Protein AF-A0A9E5N9X9-F1 (afdb_monomer)

Radius of gyration: 20.12 Å; Cα contacts (8 Å, |Δi|>4): 314; chains: 1; bounding box: 48×44×63 Å

Foldseek 3Di:
DAEDLDPVVQVVVVVVCVVVVPDPDDYDNDDLLDDPAAFQQDLEAEAEACLVVHPCSLSSLLSRLRNHHAFGKYKYKHFAPPFVPVVVVCVLLCVLPDDDDPPPDPDDDPFNCRDQVSVQVSNVSSQFPDKDKDKDKDKDFDQELVSVVVCCCVDPSVVSLVVDDPVSNVVSSVVCNVVQVVQADPRHRIGMTMMMMMMTTNHRDPPPD

Sequence (209 aa):
VGVDIAADMVSRTSAEVKRTGLQNVEIFEMDAEELEFPDAAFDYVLSGFSIFFFPDLSRALGEFHRVLKAGGRVGVTTFSEDTEFLDWTGRIVKSYLPPPESQDQGEQEPPALDTPLGLKETLSKASFGTIVVTAEEADFVYANEDEWWSSLWSHGLRRALESMDPATRERLKADAFQEIQTFKGPDGIQARFGVLFAFGTKTRGKAAE

Secondary structure (DSSP, 8-state):
-EEES-HHHHHHHHHHHHHHT-SS--EEE--TTS--SPTT-EEEEEEES-GGG-TTHHHHHHHHHHHEEEEEEEEEEEE-S--HHHHHHHHHHHTTSPPPP-----PPPPP-TTSHHHHHHHHHHTTEEEEEEEEEEEEEEESSHHHHHHHGGGSTTHHHHHHS-HHHHHHHHHHHHHHGGGGEETTEEEEEEEEEEEEEEEPPPPP--

pLDDT: mean 92.24, std 12.11, range [34.28, 98.69]

Structure (mmCIF, N/CA/C/O backbone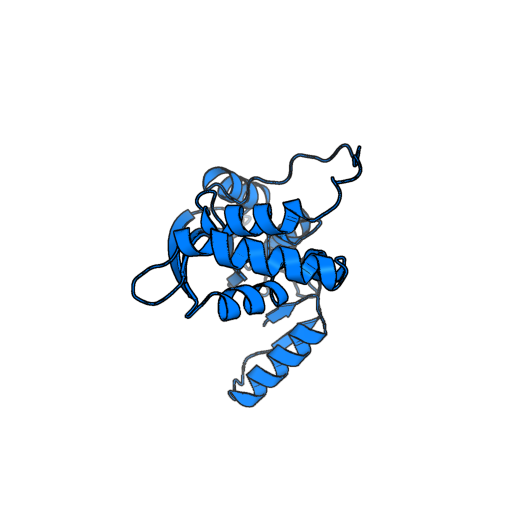):
data_AF-A0A9E5N9X9-F1
#
_entry.id   AF-A0A9E5N9X9-F1
#
loop_
_atom_site.group_PDB
_atom_site.id
_atom_site.type_symbol
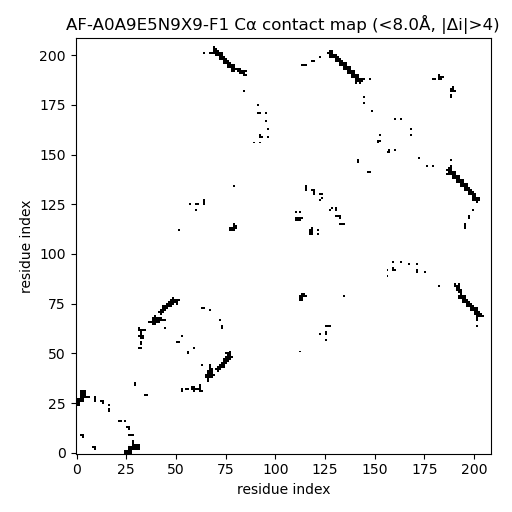_atom_site.label_atom_id
_atom_site.label_alt_id
_atom_site.label_comp_id
_atom_site.label_asym_id
_atom_site.label_entity_id
_atom_site.label_seq_id
_atom_site.pdbx_PDB_ins_code
_atom_site.Cartn_x
_atom_site.Cartn_y
_atom_site.Cartn_z
_atom_site.occupancy
_atom_site.B_iso_or_equiv
_atom_site.auth_seq_id
_atom_site.auth_comp_id
_atom_site.auth_asym_id
_atom_site.auth_atom_id
_atom_site.pdbx_PDB_model_num
ATOM 1 N N . VAL A 1 1 ? -10.168 -10.440 11.264 1.00 97.38 1 VAL A N 1
ATOM 2 C 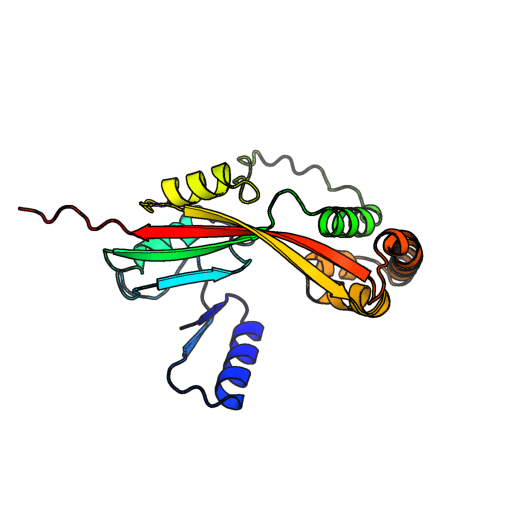CA . VAL A 1 1 ? -11.070 -10.061 10.160 1.00 97.38 1 VAL A CA 1
ATOM 3 C C . VAL A 1 1 ? -10.233 -9.420 9.071 1.00 97.38 1 VAL A C 1
ATOM 5 O O . VAL A 1 1 ? -9.404 -8.584 9.410 1.00 97.38 1 VAL A O 1
ATOM 8 N N . GLY A 1 2 ? -10.385 -9.855 7.825 1.00 97.81 2 GLY A N 1
ATOM 9 C CA . GLY A 1 2 ? -9.798 -9.226 6.641 1.00 97.81 2 GLY A CA 1
ATOM 10 C C . GLY A 1 2 ? -10.900 -8.799 5.677 1.00 97.81 2 GLY A C 1
ATOM 11 O O . GLY A 1 2 ? -11.933 -9.461 5.607 1.00 97.81 2 GLY A O 1
ATOM 12 N N . VAL A 1 3 ? -10.681 -7.698 4.969 1.00 98.25 3 VAL A N 1
ATOM 13 C CA . VAL A 1 3 ? -11.605 -7.145 3.975 1.00 98.25 3 VAL A CA 1
ATOM 14 C C . VAL A 1 3 ? -10.822 -6.854 2.706 1.00 98.25 3 VAL A C 1
ATOM 16 O O . VAL A 1 3 ? -9.728 -6.298 2.786 1.00 98.25 3 VAL A O 1
ATOM 19 N N . ASP A 1 4 ? -11.381 -7.228 1.563 1.00 98.12 4 ASP A N 1
ATOM 20 C CA . ASP A 1 4 ? -10.884 -6.839 0.246 1.00 98.12 4 ASP A CA 1
ATOM 21 C C . ASP A 1 4 ? -12.074 -6.686 -0.711 1.00 98.12 4 ASP A C 1
ATOM 23 O O . ASP A 1 4 ? -13.030 -7.456 -0.625 1.00 98.12 4 ASP A O 1
ATOM 27 N N . ILE A 1 5 ? -12.029 -5.713 -1.621 1.00 97.38 5 ILE A N 1
ATOM 28 C CA . ILE A 1 5 ? -13.083 -5.511 -2.627 1.00 97.38 5 ILE A CA 1
ATOM 29 C C . ILE A 1 5 ? -13.015 -6.570 -3.741 1.00 97.38 5 ILE A C 1
ATOM 31 O O . ILE A 1 5 ? -13.987 -6.806 -4.454 1.00 97.38 5 ILE A O 1
ATOM 35 N N . ALA A 1 6 ? -11.862 -7.222 -3.921 1.00 96.31 6 ALA A N 1
ATOM 36 C CA . ALA A 1 6 ? -11.663 -8.230 -4.949 1.00 96.31 6 ALA A CA 1
ATOM 37 C C . ALA A 1 6 ? -12.031 -9.633 -4.439 1.00 96.31 6 ALA A C 1
ATOM 39 O O . ALA A 1 6 ? -11.283 -10.256 -3.678 1.00 96.31 6 ALA A O 1
ATOM 40 N N . ALA A 1 7 ? -13.125 -10.190 -4.965 1.00 97.38 7 ALA A N 1
ATOM 41 C CA . ALA A 1 7 ? -13.585 -11.555 -4.681 1.00 97.38 7 ALA A CA 1
ATOM 42 C C . ALA A 1 7 ? -12.473 -12.622 -4.803 1.00 97.38 7 ALA A C 1
ATOM 44 O O . ALA A 1 7 ? -12.359 -13.537 -3.981 1.00 97.38 7 ALA A O 1
ATOM 45 N N . ASP A 1 8 ? -11.594 -12.488 -5.802 1.00 96.56 8 ASP A N 1
ATOM 46 C CA . ASP A 1 8 ? -10.466 -13.404 -6.004 1.00 96.56 8 ASP A CA 1
ATOM 47 C C . ASP A 1 8 ? -9.435 -13.336 -4.865 1.00 96.56 8 ASP A C 1
ATOM 49 O O . ASP A 1 8 ? -8.892 -14.371 -4.462 1.00 96.56 8 ASP A O 1
ATOM 53 N N . MET A 1 9 ? -9.175 -12.145 -4.316 1.00 96.19 9 MET A N 1
ATOM 54 C CA . MET A 1 9 ? -8.264 -11.959 -3.181 1.00 96.19 9 MET A CA 1
ATOM 55 C C . MET A 1 9 ? -8.859 -12.544 -1.901 1.00 96.19 9 MET A C 1
ATOM 57 O O . MET A 1 9 ? -8.156 -13.234 -1.154 1.00 96.19 9 MET A O 1
ATOM 61 N N . VAL A 1 10 ? -10.166 -12.372 -1.693 1.00 98.25 10 VAL A N 1
ATOM 62 C CA . VAL A 1 10 ? -10.916 -12.995 -0.591 1.00 98.25 10 VAL A CA 1
ATOM 63 C C . VAL A 1 10 ? -10.846 -14.517 -0.674 1.00 98.25 10 VAL A C 1
ATOM 65 O O . VAL A 1 10 ? -10.522 -15.182 0.316 1.00 98.25 10 VAL A O 1
ATOM 68 N N . SER A 1 11 ? -11.081 -15.082 -1.859 1.00 98.19 11 SER A N 1
ATOM 69 C CA . SER A 1 11 ? -11.022 -16.526 -2.107 1.00 98.19 11 SER A CA 1
ATOM 70 C C . SER A 1 11 ? -9.627 -17.100 -1.827 1.00 98.19 11 SER A C 1
ATOM 72 O O . SER A 1 11 ? -9.485 -18.068 -1.071 1.00 98.19 11 SER A O 1
ATOM 74 N N . ARG A 1 12 ? -8.574 -16.464 -2.359 1.00 97.81 12 ARG A N 1
ATOM 75 C CA . ARG A 1 12 ? -7.175 -16.878 -2.151 1.00 97.81 12 ARG A CA 1
ATOM 76 C C . ARG A 1 12 ? -6.760 -16.784 -0.686 1.00 97.81 12 ARG A C 1
ATOM 78 O O . ARG A 1 12 ? -6.205 -17.742 -0.149 1.00 97.81 12 ARG A O 1
ATOM 85 N N . THR A 1 13 ? -7.076 -15.676 -0.022 1.00 97.69 13 THR A N 1
ATOM 86 C CA . THR A 1 13 ? -6.750 -15.475 1.398 1.00 97.69 13 THR A CA 1
ATOM 87 C C . THR A 1 13 ? -7.493 -16.479 2.276 1.00 97.69 13 THR A C 1
ATOM 89 O O . THR A 1 13 ? -6.903 -17.078 3.172 1.00 97.69 13 THR A O 1
ATOM 92 N N . SER A 1 14 ? -8.763 -16.758 1.978 1.00 97.75 14 SER A N 1
ATOM 93 C CA . SER A 1 14 ? -9.548 -17.777 2.687 1.00 97.75 14 SER A CA 1
ATOM 94 C C . SER A 1 14 ? -8.968 -19.186 2.524 1.00 97.75 14 SER A C 1
ATOM 96 O O . SER A 1 14 ? -8.972 -19.976 3.471 1.00 97.75 14 SER A O 1
ATOM 98 N N . ALA A 1 15 ? -8.454 -19.523 1.337 1.00 98.00 15 ALA A N 1
ATOM 99 C CA . ALA A 1 15 ? -7.761 -20.789 1.110 1.00 98.00 15 ALA A CA 1
ATOM 100 C C . ALA A 1 15 ? -6.460 -20.875 1.926 1.00 98.00 15 ALA A C 1
ATOM 102 O O . ALA A 1 15 ? -6.185 -21.915 2.525 1.00 98.00 15 ALA A O 1
ATOM 103 N N . GLU A 1 16 ? -5.705 -19.780 2.014 1.00 98.00 16 GLU A N 1
ATOM 104 C CA . GLU A 1 16 ? -4.473 -19.702 2.804 1.00 98.00 16 GLU A CA 1
ATOM 105 C C . GLU A 1 16 ? -4.732 -19.822 4.314 1.00 98.00 16 GLU A C 1
ATOM 107 O O . GLU A 1 16 ? -4.040 -20.571 5.007 1.00 98.00 16 GLU A O 1
ATOM 112 N N . VAL A 1 17 ? -5.785 -19.175 4.824 1.00 98.00 17 VAL A N 1
ATOM 113 C CA . VAL A 1 17 ? -6.256 -19.319 6.215 1.00 98.00 17 VAL A CA 1
ATOM 114 C C . VAL A 1 17 ? -6.557 -20.786 6.538 1.00 98.00 17 VAL A C 1
ATOM 116 O O . VAL A 1 17 ? -6.092 -21.308 7.553 1.00 98.00 17 VAL A O 1
ATOM 119 N N . LYS A 1 18 ? -7.267 -21.491 5.645 1.00 97.06 18 LYS A N 1
ATOM 120 C CA . LYS A 1 18 ? -7.549 -22.929 5.802 1.00 97.06 18 LYS A CA 1
ATOM 121 C C . LYS A 1 18 ? -6.275 -23.768 5.757 1.00 97.06 18 LYS A C 1
ATOM 123 O O . LYS A 1 18 ? -6.104 -24.658 6.585 1.00 97.06 18 LYS A O 1
ATOM 128 N N . ARG A 1 19 ? -5.378 -23.484 4.809 1.00 98.19 19 ARG A N 1
ATOM 129 C CA . ARG A 1 19 ? -4.116 -24.214 4.618 1.00 98.19 19 ARG A CA 1
ATOM 130 C C . ARG A 1 19 ? -3.193 -24.099 5.832 1.00 98.19 19 ARG A C 1
ATOM 132 O O . ARG A 1 19 ? -2.535 -25.071 6.188 1.00 98.19 19 ARG A O 1
ATOM 139 N N . THR A 1 20 ? -3.149 -22.926 6.458 1.00 97.75 20 THR A N 1
ATOM 140 C CA . THR A 1 20 ? -2.324 -22.637 7.645 1.00 97.75 20 THR A CA 1
ATOM 141 C C . THR A 1 20 ? -2.990 -23.042 8.962 1.00 97.75 20 THR A C 1
ATOM 143 O O . THR A 1 20 ? -2.336 -23.041 10.002 1.00 97.75 20 THR A O 1
ATOM 146 N N . GLY A 1 21 ? -4.269 -23.429 8.930 1.00 97.25 21 GLY A N 1
ATOM 147 C CA . GLY A 1 21 ? -5.004 -23.908 10.099 1.00 97.25 21 GLY A CA 1
ATOM 148 C C . GLY A 1 21 ? -5.407 -22.811 11.087 1.00 97.25 21 GLY A C 1
ATOM 149 O O . GLY A 1 21 ? -5.742 -23.128 12.230 1.00 97.25 21 GLY A O 1
ATOM 150 N N . LEU A 1 22 ? -5.395 -21.539 10.675 1.00 97.44 22 LEU A N 1
ATOM 151 C CA . LEU A 1 22 ? -5.819 -20.412 11.508 1.00 97.44 22 LEU A CA 1
ATOM 152 C C . LEU A 1 22 ? -7.324 -20.506 11.811 1.00 97.44 22 LEU A C 1
ATOM 154 O O . LEU A 1 22 ? -8.139 -20.649 10.907 1.00 97.44 22 LEU A O 1
ATOM 158 N N . GLN A 1 23 ? -7.688 -20.427 13.094 1.00 94.88 23 GLN A N 1
ATOM 159 C CA . GLN A 1 23 ? -9.060 -20.701 13.559 1.00 94.88 23 GLN A CA 1
ATOM 160 C C . GLN A 1 23 ? -9.890 -19.447 13.874 1.00 94.88 23 GLN A C 1
ATOM 162 O O . GLN A 1 23 ? -11.107 -19.535 13.966 1.00 94.88 23 GLN A O 1
ATOM 167 N N . ASN A 1 24 ? -9.255 -18.287 14.067 1.00 97.25 24 ASN A N 1
ATOM 168 C CA . ASN A 1 24 ? -9.925 -17.046 14.481 1.00 97.25 24 ASN A CA 1
ATOM 169 C C . ASN A 1 24 ? -9.756 -15.945 13.425 1.00 97.25 24 ASN A C 1
ATOM 171 O O . ASN A 1 24 ? -9.306 -14.833 13.713 1.00 97.25 24 ASN A O 1
ATOM 175 N N . VAL A 1 25 ? -10.016 -16.308 12.169 1.00 97.94 25 VAL A N 1
ATOM 176 C CA . VAL A 1 25 ? -9.857 -15.430 11.011 1.00 97.94 25 VAL A CA 1
ATOM 177 C C . VAL A 1 25 ? -11.069 -15.586 10.108 1.00 97.94 25 VAL A C 1
ATOM 179 O O . VAL A 1 25 ? -11.391 -16.683 9.666 1.00 97.94 25 VAL A O 1
ATOM 182 N N . GLU A 1 26 ? -11.696 -14.459 9.808 1.00 97.31 26 GLU A N 1
ATOM 183 C CA . GLU A 1 26 ? -12.776 -14.337 8.835 1.00 97.31 26 GLU A CA 1
ATOM 184 C C . GLU A 1 26 ? -12.335 -13.333 7.773 1.00 97.31 26 GLU A C 1
ATOM 186 O O . GLU A 1 26 ? -11.720 -12.317 8.118 1.00 97.31 26 GLU A O 1
ATOM 191 N N . ILE A 1 27 ? -12.609 -13.632 6.505 1.00 98.44 27 ILE A N 1
ATOM 192 C CA . ILE A 1 27 ? -12.276 -12.784 5.358 1.00 98.44 27 ILE A CA 1
ATOM 193 C C . ILE A 1 27 ? -13.578 -12.472 4.625 1.00 98.44 27 ILE A C 1
ATOM 195 O O . ILE A 1 27 ? -14.353 -13.389 4.351 1.00 98.44 27 ILE A O 1
ATOM 199 N N . PHE A 1 28 ? -13.805 -11.201 4.315 1.00 98.25 28 PHE A N 1
ATOM 200 C CA . PHE A 1 28 ? -15.025 -10.721 3.681 1.00 98.25 28 PHE A CA 1
ATOM 201 C C . PHE A 1 28 ? -14.716 -9.960 2.394 1.00 98.25 28 PHE A C 1
ATOM 203 O O . PHE A 1 28 ? -13.719 -9.244 2.313 1.00 98.25 28 PHE A O 1
ATOM 210 N N . GLU A 1 29 ? -15.600 -10.113 1.412 1.00 98.44 29 GLU A N 1
ATOM 211 C CA . GLU A 1 29 ? -15.657 -9.235 0.246 1.00 98.44 29 GLU A CA 1
ATOM 212 C C . GLU A 1 29 ? -16.468 -8.000 0.624 1.00 98.44 29 GLU A C 1
ATOM 214 O O . GLU A 1 29 ? -17.675 -8.105 0.826 1.00 98.44 29 GLU A O 1
ATOM 219 N N . MET A 1 30 ? -15.797 -6.864 0.810 1.00 98.12 30 MET A N 1
ATOM 220 C CA . MET A 1 30 ? -16.429 -5.594 1.179 1.00 98.12 30 MET A CA 1
ATOM 221 C C . MET A 1 30 ? -15.605 -4.425 0.636 1.00 98.12 30 MET A C 1
ATOM 223 O O . MET A 1 30 ? -14.391 -4.536 0.446 1.00 98.12 30 MET A O 1
ATOM 227 N N . ASP A 1 31 ? -16.265 -3.290 0.438 1.00 98.19 31 ASP A N 1
ATOM 228 C CA . ASP A 1 31 ? -15.604 -2.021 0.154 1.00 98.19 31 ASP A CA 1
ATOM 229 C C . ASP A 1 31 ? -15.145 -1.367 1.469 1.00 98.19 31 ASP A C 1
ATOM 231 O O . ASP A 1 31 ? -15.903 -1.281 2.436 1.00 98.19 31 ASP A O 1
ATOM 235 N N . ALA A 1 32 ? -13.901 -0.886 1.517 1.00 97.88 32 ALA A N 1
ATOM 236 C CA . ALA A 1 32 ? -13.380 -0.151 2.668 1.00 97.88 32 ALA A CA 1
ATOM 237 C C . ALA A 1 32 ? -14.117 1.182 2.900 1.00 97.88 32 ALA A C 1
ATOM 239 O O . ALA A 1 32 ? -14.105 1.699 4.017 1.00 97.88 32 ALA A O 1
ATOM 240 N N . GLU A 1 33 ? -14.764 1.723 1.865 1.00 98.19 33 GLU A N 1
ATOM 241 C CA . GLU A 1 33 ? -15.613 2.915 1.920 1.00 98.19 33 GLU A CA 1
ATOM 242 C C . GLU A 1 33 ? -17.022 2.637 2.477 1.00 98.19 33 GLU A C 1
ATOM 244 O O . GLU A 1 33 ? -17.767 3.570 2.794 1.00 98.19 33 GLU A O 1
ATOM 249 N N . GLU A 1 34 ? -17.416 1.370 2.623 1.00 98.12 34 GLU A N 1
ATOM 250 C CA . GLU A 1 34 ? -18.742 0.971 3.103 1.00 98.12 34 GLU A CA 1
ATOM 251 C C . GLU A 1 34 ? -18.661 -0.334 3.906 1.00 98.12 34 GLU A C 1
ATOM 253 O O . GLU A 1 34 ? -19.100 -1.399 3.475 1.00 98.12 34 GLU A O 1
ATOM 258 N N . LEU A 1 35 ? -18.068 -0.262 5.102 1.00 98.38 35 LEU A N 1
ATOM 259 C CA . LEU A 1 35 ? -17.871 -1.435 5.944 1.00 98.38 35 LEU A CA 1
ATOM 260 C C . LEU A 1 35 ? -19.184 -1.855 6.614 1.00 98.38 35 LEU A C 1
ATOM 262 O O . LEU A 1 35 ? -19.760 -1.130 7.423 1.00 98.38 35 LEU A O 1
ATOM 266 N N . GLU A 1 36 ? -19.596 -3.103 6.417 1.00 98.06 36 GLU A N 1
ATOM 267 C CA . GLU A 1 36 ? -20.828 -3.653 7.009 1.00 98.06 36 GLU A CA 1
ATOM 268 C C . GLU A 1 36 ? -20.682 -4.060 8.493 1.00 98.06 36 GLU A C 1
ATOM 270 O O . GLU A 1 36 ? -21.445 -4.867 9.029 1.00 98.06 36 GLU A O 1
ATOM 275 N N . PHE A 1 37 ? -19.694 -3.503 9.198 1.00 98.50 37 PHE A N 1
ATOM 276 C CA . PHE A 1 37 ? -19.487 -3.734 10.627 1.00 98.50 37 PHE A CA 1
ATOM 277 C C . PHE A 1 37 ? -20.215 -2.690 11.478 1.00 98.50 37 PHE A C 1
ATOM 279 O O . PHE A 1 37 ? -20.342 -1.535 11.065 1.00 98.50 37 PHE A O 1
ATOM 286 N N . PRO A 1 38 ? -20.653 -3.041 12.699 1.00 98.25 38 PRO A N 1
ATOM 287 C CA . PRO A 1 38 ? -21.232 -2.064 13.607 1.00 98.25 38 PRO A CA 1
ATOM 288 C C . PRO A 1 38 ? -20.178 -1.065 14.104 1.00 98.25 38 PRO A C 1
ATOM 290 O O . PRO A 1 38 ? -18.972 -1.332 14.113 1.00 98.25 38 PRO A O 1
ATOM 293 N N . ASP A 1 39 ? -20.655 0.088 14.563 1.00 98.44 39 ASP A N 1
ATOM 294 C CA . ASP A 1 39 ? -19.827 1.092 15.224 1.00 98.44 39 ASP A CA 1
ATOM 295 C C . ASP A 1 39 ? -19.065 0.479 16.404 1.00 98.44 39 ASP A C 1
ATOM 297 O O . ASP A 1 39 ? -19.602 -0.338 17.157 1.00 98.44 39 ASP A O 1
ATOM 301 N N . ALA A 1 40 ? -17.818 0.913 16.602 1.00 98.19 40 ALA A N 1
ATOM 302 C CA . ALA A 1 40 ? -16.990 0.479 17.728 1.00 98.19 40 ALA A CA 1
ATOM 303 C C . ALA A 1 40 ? -16.820 -1.056 17.862 1.00 98.19 40 ALA A C 1
ATOM 305 O O . ALA A 1 40 ? -16.682 -1.581 18.970 1.00 98.19 40 ALA A O 1
ATOM 306 N N . ALA A 1 41 ? -16.778 -1.780 16.743 1.00 98.31 41 ALA A N 1
ATOM 307 C CA . ALA A 1 41 ? -16.488 -3.211 16.698 1.00 98.31 41 ALA A CA 1
ATOM 308 C C . ALA A 1 41 ? -15.027 -3.558 17.045 1.00 98.31 41 ALA A C 1
ATOM 310 O O . ALA A 1 41 ? -14.774 -4.557 17.724 1.00 98.31 41 ALA A O 1
ATOM 311 N N . PHE A 1 42 ? -14.057 -2.744 16.617 1.00 98.69 42 PHE A N 1
ATOM 312 C CA . PHE A 1 42 ? -12.642 -3.128 16.611 1.00 98.69 42 PHE A CA 1
ATOM 313 C C . PHE A 1 42 ? -11.767 -2.265 17.520 1.00 98.69 42 PHE A C 1
ATOM 315 O O . PHE A 1 42 ? -11.973 -1.064 17.680 1.00 98.69 42 PHE A O 1
ATOM 322 N N . ASP A 1 43 ? -10.743 -2.885 18.101 1.00 98.62 43 ASP A N 1
ATOM 323 C CA . ASP A 1 43 ? -9.683 -2.184 18.835 1.00 98.62 43 ASP A CA 1
ATOM 324 C C . ASP A 1 43 ? -8.604 -1.629 17.886 1.00 98.62 43 ASP A C 1
ATOM 326 O O . ASP A 1 43 ? -7.986 -0.603 18.180 1.00 98.62 43 ASP A O 1
ATOM 330 N N . TYR A 1 44 ? -8.408 -2.285 16.736 1.00 98.62 44 TYR A N 1
ATOM 331 C CA . TYR A 1 44 ? -7.396 -1.945 15.737 1.00 98.62 44 TYR A CA 1
ATOM 332 C C . TYR A 1 44 ? -7.952 -2.053 14.316 1.00 98.62 44 TYR A C 1
ATOM 334 O O . TYR A 1 44 ? -8.664 -3.006 14.007 1.00 98.62 44 TYR A O 1
ATOM 342 N N . VAL A 1 45 ? -7.563 -1.116 13.452 1.00 98.69 45 VAL A N 1
ATOM 343 C CA . VAL A 1 45 ? -7.770 -1.171 11.998 1.00 98.69 45 VAL A CA 1
ATOM 344 C C . VAL A 1 45 ? -6.416 -0.987 11.324 1.00 98.69 45 VAL A C 1
ATOM 346 O O . VAL A 1 45 ? -5.680 -0.060 11.661 1.00 98.69 45 VAL A O 1
ATOM 349 N N . LEU A 1 46 ? -6.070 -1.883 10.401 1.00 98.69 46 LEU A N 1
ATOM 350 C CA . LEU A 1 46 ? -4.805 -1.859 9.671 1.00 98.69 46 LEU A CA 1
ATOM 351 C C . LEU A 1 46 ? -5.081 -1.798 8.168 1.00 98.69 46 LEU A C 1
ATOM 353 O O . LEU A 1 46 ? -5.896 -2.569 7.671 1.00 98.69 46 LEU A O 1
ATOM 357 N N . SER A 1 47 ? -4.382 -0.912 7.459 1.00 98.19 47 SER A N 1
ATOM 358 C CA . SER A 1 47 ? -4.504 -0.724 6.009 1.00 98.19 47 SER A CA 1
ATOM 359 C C . SER A 1 47 ? -3.111 -0.612 5.389 1.00 98.19 47 SER A C 1
ATOM 361 O O . SER A 1 47 ? -2.513 0.464 5.362 1.00 98.19 47 SER A O 1
ATOM 363 N N . GLY A 1 48 ? -2.556 -1.742 4.956 1.00 96.44 48 GLY A N 1
ATOM 364 C CA . GLY A 1 48 ? -1.199 -1.802 4.412 1.00 96.44 48 GLY A CA 1
ATOM 365 C C . GLY A 1 48 ? -1.182 -1.604 2.899 1.00 96.44 48 GLY A C 1
ATOM 366 O O . GLY A 1 48 ? -1.794 -2.396 2.192 1.00 96.44 48 GLY A O 1
ATOM 367 N N . PHE A 1 49 ? -0.477 -0.579 2.411 1.00 94.19 49 PHE A N 1
ATOM 368 C CA . PHE A 1 49 ? -0.284 -0.293 0.980 1.00 94.19 49 PHE A CA 1
ATOM 369 C C . PHE A 1 49 ? -1.576 -0.299 0.144 1.00 94.19 49 PHE A C 1
ATOM 371 O O . PHE A 1 49 ? -1.593 -0.759 -0.996 1.00 94.19 49 PHE A O 1
ATOM 378 N N . SER A 1 50 ? -2.666 0.209 0.721 1.00 95.00 50 SER A N 1
ATOM 379 C CA . SER A 1 50 ? -3.981 0.228 0.070 1.00 95.00 50 SER A CA 1
ATOM 380 C C . SER A 1 50 ? -4.644 1.600 0.022 1.00 95.00 50 SER A C 1
ATOM 382 O O . SER A 1 50 ? -5.446 1.847 -0.869 1.00 95.00 50 SER A O 1
ATOM 384 N N . ILE A 1 51 ? -4.294 2.516 0.931 1.00 95.44 51 ILE A N 1
ATOM 385 C CA . ILE A 1 51 ? -5.017 3.788 1.104 1.00 95.44 51 ILE A CA 1
ATOM 386 C C . ILE A 1 51 ? -4.992 4.694 -0.136 1.00 95.44 51 ILE A C 1
ATOM 388 O O . ILE A 1 51 ? -5.913 5.469 -0.351 1.00 95.44 51 ILE A O 1
ATOM 392 N N . PHE A 1 52 ? -3.965 4.577 -0.975 1.00 92.25 52 PHE A N 1
ATOM 393 C CA . PHE A 1 52 ? -3.839 5.326 -2.227 1.00 92.25 52 PHE A CA 1
ATOM 394 C C . PHE A 1 52 ? -4.653 4.721 -3.384 1.00 92.25 52 PHE A C 1
ATOM 396 O O . PHE A 1 52 ? -4.673 5.291 -4.471 1.00 92.25 52 PHE A O 1
ATOM 403 N N . PHE A 1 53 ? -5.315 3.577 -3.177 1.00 91.88 53 PHE A N 1
ATOM 404 C CA . PHE A 1 53 ? -6.235 2.986 -4.152 1.00 91.88 53 PHE A CA 1
ATOM 405 C C . PHE A 1 53 ? -7.701 3.345 -3.911 1.00 91.88 53 PHE A C 1
ATOM 407 O O . PHE A 1 53 ? -8.507 3.079 -4.798 1.00 91.88 53 PHE A O 1
ATOM 414 N N . PHE A 1 54 ? -8.060 3.907 -2.753 1.00 94.19 54 PHE A N 1
ATOM 415 C CA . PHE A 1 54 ? -9.452 4.230 -2.427 1.00 94.19 54 PHE A CA 1
ATOM 416 C C . PHE A 1 54 ? -9.920 5.468 -3.206 1.00 94.19 54 PHE A C 1
ATOM 418 O O . PHE A 1 54 ? -9.328 6.536 -3.019 1.00 94.19 54 PHE A O 1
ATOM 425 N N . PRO A 1 55 ? -10.954 5.353 -4.066 1.00 93.00 55 PRO A N 1
ATOM 426 C CA . PRO A 1 55 ? -11.527 6.498 -4.772 1.00 93.00 55 PRO A CA 1
ATOM 427 C C . PRO A 1 55 ? -11.949 7.647 -3.847 1.00 93.00 55 PRO A C 1
ATOM 429 O O . PRO A 1 55 ? -11.640 8.804 -4.128 1.00 93.00 55 PRO A O 1
ATOM 432 N N . ASP A 1 56 ? -12.607 7.335 -2.729 1.00 95.06 56 ASP A N 1
ATOM 433 C CA . ASP A 1 56 ? -12.942 8.275 -1.661 1.00 95.06 56 ASP A CA 1
ATOM 434 C C . ASP A 1 56 ? -12.222 7.874 -0.367 1.00 95.06 56 ASP A C 1
ATOM 436 O O . ASP A 1 56 ? -12.770 7.273 0.565 1.00 95.06 56 ASP A O 1
ATOM 440 N N . LEU A 1 57 ? -10.947 8.259 -0.285 1.00 95.88 57 LEU A N 1
ATOM 441 C CA . LEU A 1 57 ? -10.134 8.039 0.909 1.00 95.88 57 LEU A CA 1
ATOM 442 C C . LEU A 1 57 ? -10.761 8.654 2.172 1.00 95.88 57 LEU A C 1
ATOM 444 O O . LEU A 1 57 ? -10.611 8.103 3.265 1.00 95.88 57 LEU A O 1
ATOM 448 N N . SER A 1 58 ? -11.464 9.786 2.054 1.00 95.50 58 SER A N 1
ATOM 449 C CA . SER A 1 58 ? -12.109 10.418 3.208 1.00 95.50 58 SER A CA 1
ATOM 450 C C . SER A 1 58 ? -13.216 9.527 3.764 1.00 95.50 58 SER A C 1
ATOM 452 O O . SER A 1 58 ? -13.327 9.374 4.985 1.00 95.50 58 SER A O 1
ATOM 454 N N . ARG A 1 59 ? -14.014 8.915 2.886 1.00 97.62 59 ARG A N 1
ATOM 455 C CA . ARG A 1 59 ? -15.055 7.956 3.254 1.00 97.62 59 ARG A CA 1
ATOM 456 C C . ARG A 1 59 ? -14.461 6.693 3.876 1.00 97.62 59 ARG A C 1
ATOM 458 O O . ARG A 1 59 ? -14.883 6.327 4.972 1.00 97.62 59 ARG A O 1
ATOM 465 N N . ALA A 1 60 ? -13.430 6.101 3.270 1.00 98.19 60 ALA A N 1
ATOM 466 C CA . ALA A 1 60 ? -12.749 4.925 3.824 1.00 98.19 60 ALA A CA 1
ATOM 467 C C . ALA A 1 60 ? -12.164 5.182 5.227 1.00 98.19 60 ALA A C 1
ATOM 469 O O . ALA A 1 60 ? -12.386 4.411 6.163 1.00 98.19 60 ALA A O 1
ATOM 470 N N . LEU A 1 61 ? -11.461 6.303 5.427 1.00 98.19 61 LEU A N 1
ATOM 471 C CA . LEU A 1 61 ? -10.933 6.662 6.749 1.00 98.19 61 LEU A CA 1
ATOM 472 C C . LEU A 1 61 ? -12.047 6.980 7.757 1.00 98.19 61 LEU A C 1
ATOM 474 O O . LEU A 1 61 ? -11.889 6.709 8.951 1.00 98.19 61 LEU A O 1
ATOM 478 N N . GLY A 1 62 ? -13.174 7.523 7.288 1.00 98.19 62 GLY A N 1
ATOM 479 C CA . GLY A 1 62 ? -14.389 7.699 8.079 1.00 98.19 62 GLY A CA 1
ATOM 480 C C . GLY A 1 62 ? -14.935 6.369 8.597 1.00 98.19 62 GLY A C 1
ATOM 481 O O . GLY A 1 62 ? -15.202 6.249 9.795 1.00 98.19 62 GLY A O 1
ATOM 482 N N . GLU A 1 63 ? -15.005 5.349 7.741 1.00 98.69 63 GLU A N 1
ATOM 483 C CA . GLU A 1 63 ? -15.396 3.989 8.123 1.00 98.69 63 GLU A CA 1
ATOM 484 C C . GLU A 1 63 ? -14.403 3.368 9.106 1.00 98.69 63 GLU A C 1
ATOM 486 O O . GLU A 1 63 ? -14.817 2.833 10.137 1.00 98.69 63 GLU A O 1
ATOM 491 N N . PHE A 1 64 ? -13.093 3.525 8.880 1.00 98.56 64 PHE A N 1
ATOM 492 C CA . PHE A 1 64 ? -12.064 3.061 9.821 1.00 98.56 64 PHE A CA 1
ATOM 493 C C . PHE A 1 64 ? -12.260 3.693 11.199 1.00 98.56 64 PHE A C 1
ATOM 495 O O . PHE A 1 64 ? -12.217 3.009 12.225 1.00 98.56 64 PHE A O 1
ATOM 502 N N . HIS A 1 65 ? -12.510 5.002 11.237 1.00 98.50 65 HIS A N 1
ATOM 503 C CA . HIS A 1 65 ? -12.805 5.702 12.475 1.00 98.50 65 HIS A CA 1
ATOM 504 C C . HIS A 1 65 ? -14.117 5.204 13.096 1.00 98.50 65 HIS A C 1
ATOM 506 O O . HIS A 1 65 ? -14.158 4.965 14.303 1.00 98.50 65 HIS A O 1
ATOM 512 N N . ARG A 1 66 ? -15.194 5.011 12.326 1.00 98.31 66 ARG A N 1
ATOM 513 C CA . ARG A 1 66 ? -16.507 4.557 12.819 1.00 98.31 66 ARG A CA 1
ATOM 514 C C . ARG A 1 66 ? -16.422 3.193 13.506 1.00 98.31 66 ARG A C 1
ATOM 516 O O . ARG A 1 66 ? -16.840 3.071 14.663 1.00 98.31 66 ARG A O 1
ATOM 523 N N . VAL A 1 67 ? -15.814 2.208 12.847 1.00 98.62 67 VAL A N 1
ATOM 524 C CA . VAL A 1 67 ? -15.724 0.829 13.355 1.00 98.62 67 VAL A CA 1
ATOM 525 C C . VAL A 1 67 ? -14.740 0.682 14.520 1.00 98.62 67 VAL A C 1
ATOM 527 O O . VAL A 1 67 ? -14.813 -0.293 15.265 1.00 98.62 67 VAL A O 1
ATOM 530 N N . LEU A 1 68 ? -13.842 1.650 14.738 1.00 98.69 68 LEU A N 1
ATOM 531 C CA . LEU A 1 68 ? -12.956 1.658 15.901 1.00 98.69 68 LEU A CA 1
ATOM 532 C C . LEU A 1 68 ? -13.694 2.011 17.198 1.00 98.69 68 LEU A C 1
ATOM 534 O O . LEU A 1 68 ? -14.524 2.922 17.261 1.00 98.69 68 LEU A O 1
ATOM 538 N N . LYS A 1 69 ? -13.336 1.331 18.286 1.00 98.50 69 LYS A N 1
ATOM 539 C CA . LYS A 1 69 ? -13.734 1.691 19.654 1.00 98.50 69 LYS A CA 1
ATOM 540 C C . LYS A 1 69 ? -13.097 3.011 20.083 1.00 98.50 69 LYS A C 1
ATOM 542 O O . LYS A 1 69 ? -12.063 3.430 19.564 1.00 98.50 69 LYS A O 1
ATOM 547 N N . ALA A 1 70 ? -13.678 3.654 21.093 1.00 96.94 70 ALA A N 1
ATOM 548 C CA . ALA A 1 70 ? -13.056 4.800 21.749 1.00 96.94 70 ALA A CA 1
ATOM 549 C C . ALA A 1 70 ? -11.702 4.399 22.372 1.00 96.94 70 ALA A C 1
ATOM 551 O O . ALA A 1 70 ? -11.636 3.521 23.233 1.00 96.94 70 ALA A O 1
ATOM 552 N N . GLY A 1 71 ? -10.614 5.052 21.960 1.00 96.81 71 GLY A N 1
ATOM 553 C CA . GLY A 1 71 ? -9.241 4.668 22.310 1.00 96.81 71 GLY A CA 1
ATOM 554 C C . GLY A 1 71 ? -8.624 3.585 21.414 1.00 96.81 71 GLY A C 1
ATOM 555 O O . GLY A 1 71 ? -7.476 3.212 21.649 1.00 96.81 71 GLY A O 1
ATOM 556 N N . GLY A 1 72 ? -9.351 3.095 20.405 1.00 98.19 72 GLY A N 1
ATOM 557 C CA . GLY A 1 72 ? -8.829 2.196 19.377 1.00 98.19 72 GLY A CA 1
ATOM 558 C C . GLY A 1 72 ? -7.822 2.889 18.455 1.00 98.19 72 GLY A C 1
ATOM 559 O O . GLY A 1 72 ? -7.687 4.118 18.469 1.00 98.19 72 GLY A O 1
ATOM 560 N N . ARG A 1 73 ? -7.080 2.108 17.666 1.00 98.44 73 ARG A N 1
ATOM 561 C CA . ARG A 1 73 ? -5.950 2.603 16.863 1.00 98.44 73 ARG A CA 1
ATOM 562 C C . ARG A 1 73 ? -6.076 2.233 15.392 1.00 98.44 73 ARG A C 1
ATOM 564 O O . ARG A 1 73 ? -6.446 1.112 15.062 1.00 98.44 73 ARG A O 1
ATOM 571 N N . VAL A 1 74 ? -5.690 3.160 14.525 1.00 98.69 74 VAL A N 1
ATOM 572 C CA . VAL A 1 74 ? -5.500 2.904 13.096 1.00 98.69 74 VAL A CA 1
ATOM 573 C C . VAL A 1 74 ? -4.007 2.838 12.787 1.00 98.69 74 VAL A C 1
ATOM 575 O O . VAL A 1 74 ? -3.224 3.587 13.378 1.00 98.69 74 VAL A O 1
ATOM 578 N N . GLY A 1 75 ? -3.613 1.940 11.891 1.00 98.50 75 GLY A N 1
ATOM 579 C CA . GLY A 1 75 ? -2.278 1.882 11.303 1.00 98.50 75 GLY A CA 1
ATOM 580 C C . GLY A 1 75 ? -2.385 1.803 9.786 1.00 98.50 75 GLY A C 1
ATOM 581 O O . GLY A 1 75 ? -3.068 0.921 9.271 1.00 98.50 75 GLY A O 1
ATOM 582 N N . VAL A 1 76 ? -1.725 2.708 9.074 1.00 98.44 76 VAL A N 1
ATOM 583 C CA . VAL A 1 76 ? -1.706 2.719 7.606 1.00 98.44 76 VAL A CA 1
ATOM 584 C C . VAL A 1 76 ? -0.276 2.773 7.088 1.00 98.44 76 VAL A C 1
ATOM 586 O O . VAL A 1 76 ? 0.594 3.347 7.750 1.00 98.44 76 VAL A O 1
ATOM 589 N N . THR A 1 77 ? -0.036 2.184 5.916 1.00 97.25 77 THR A N 1
ATOM 590 C CA . THR A 1 77 ? 1.258 2.282 5.228 1.00 97.25 77 THR A CA 1
ATOM 591 C C . THR A 1 77 ? 1.107 2.741 3.788 1.00 97.25 77 THR A C 1
ATOM 593 O O . THR A 1 77 ? 0.121 2.429 3.117 1.00 97.25 77 THR A O 1
ATOM 596 N N . THR A 1 78 ? 2.104 3.481 3.318 1.00 95.62 78 THR A N 1
ATOM 597 C CA . THR A 1 78 ? 2.201 3.994 1.949 1.00 95.62 78 THR A CA 1
ATOM 598 C C . THR A 1 78 ? 3.666 4.202 1.574 1.00 95.62 78 THR A C 1
ATOM 600 O O . THR A 1 78 ? 4.540 4.145 2.438 1.00 95.62 78 THR A O 1
ATOM 603 N N . PHE A 1 79 ? 3.945 4.404 0.291 1.00 93.31 79 PHE A N 1
ATOM 604 C CA . PHE A 1 79 ? 5.273 4.800 -0.177 1.00 93.31 79 PHE A CA 1
ATOM 605 C C . PHE A 1 79 ? 5.594 6.231 0.275 1.00 93.31 79 PHE A C 1
ATOM 607 O O . PHE A 1 79 ? 4.667 7.018 0.461 1.00 93.31 79 PHE A O 1
ATOM 614 N N . SER A 1 80 ? 6.873 6.550 0.477 1.00 91.81 80 SER A N 1
ATOM 615 C CA . SER A 1 80 ? 7.346 7.929 0.648 1.00 91.81 80 SER A CA 1
ATOM 616 C C . SER A 1 80 ? 7.840 8.516 -0.682 1.00 91.81 80 SER A C 1
ATOM 618 O O . SER A 1 80 ? 7.830 7.835 -1.702 1.00 91.81 80 SER A O 1
ATOM 620 N N . GLU A 1 81 ? 8.284 9.773 -0.678 1.00 84.62 81 GLU A N 1
ATOM 621 C CA . GLU A 1 81 ? 8.860 10.439 -1.860 1.00 84.62 81 GLU A CA 1
ATOM 622 C C . GLU A 1 81 ? 10.190 9.822 -2.338 1.00 84.62 81 GLU A C 1
ATOM 624 O O . GLU A 1 81 ? 10.551 9.961 -3.504 1.00 84.62 81 GLU A O 1
ATOM 629 N N . ASP A 1 82 ? 10.935 9.135 -1.463 1.00 78.50 82 ASP A N 1
ATOM 630 C CA . ASP A 1 82 ? 12.245 8.570 -1.812 1.00 78.50 82 ASP A CA 1
ATOM 631 C C . ASP A 1 82 ? 12.096 7.179 -2.440 1.00 78.50 82 ASP A C 1
ATOM 633 O O . ASP A 1 82 ? 12.172 6.140 -1.771 1.00 78.50 82 ASP A O 1
ATOM 637 N N . THR A 1 83 ? 11.786 7.163 -3.738 1.00 80.88 83 THR A N 1
ATOM 638 C CA . THR A 1 83 ? 11.480 5.928 -4.467 1.00 80.88 83 THR A CA 1
ATOM 639 C C . THR A 1 83 ? 12.122 5.868 -5.853 1.00 80.88 83 THR A C 1
ATOM 641 O O . THR A 1 83 ? 11.475 5.482 -6.822 1.00 80.88 83 THR A O 1
ATOM 644 N N . GLU A 1 84 ? 13.427 6.159 -5.958 1.00 90.44 84 GLU A N 1
ATOM 645 C CA . GLU A 1 84 ? 14.179 6.153 -7.233 1.00 90.44 84 GLU A CA 1
ATOM 646 C C . GLU A 1 84 ? 13.867 4.929 -8.118 1.00 90.44 84 GLU A C 1
ATOM 648 O O . GLU A 1 84 ? 13.607 5.064 -9.316 1.00 90.44 84 GLU A O 1
ATOM 653 N N . PHE A 1 85 ? 13.838 3.727 -7.531 1.00 92.75 85 PHE A N 1
ATOM 654 C CA . PHE A 1 85 ? 13.544 2.495 -8.264 1.00 92.75 85 PHE A CA 1
ATOM 655 C C . PHE A 1 85 ? 12.090 2.424 -8.763 1.00 92.75 85 PHE A C 1
ATOM 657 O O . PHE A 1 85 ? 11.832 1.969 -9.883 1.00 92.75 85 PHE A O 1
ATOM 664 N N . LEU A 1 86 ? 11.126 2.866 -7.950 1.00 90.12 86 LEU A N 1
ATOM 665 C CA . LEU A 1 86 ? 9.707 2.898 -8.316 1.00 90.12 86 LEU A CA 1
ATOM 666 C C . LEU A 1 86 ? 9.446 3.956 -9.393 1.00 90.12 86 LEU A C 1
ATOM 668 O O . LEU A 1 86 ? 8.745 3.671 -10.365 1.00 90.12 86 LEU A O 1
ATOM 672 N N . ASP A 1 87 ? 10.063 5.129 -9.263 1.00 91.44 87 ASP A N 1
ATOM 673 C CA . ASP A 1 87 ? 10.005 6.219 -10.234 1.00 91.44 87 ASP A CA 1
ATOM 674 C C . ASP A 1 87 ? 10.602 5.798 -11.571 1.00 91.44 87 ASP A C 1
ATOM 676 O O . ASP A 1 87 ? 9.982 5.983 -12.623 1.00 91.44 87 ASP A O 1
ATOM 680 N N . TRP A 1 88 ? 11.777 5.162 -11.545 1.00 95.19 88 TRP A N 1
ATOM 681 C CA . TRP A 1 88 ? 12.393 4.574 -12.728 1.00 95.19 88 TRP A CA 1
ATOM 682 C C . TRP A 1 88 ? 11.462 3.543 -13.382 1.00 95.19 88 TRP A C 1
ATOM 684 O O . TRP A 1 88 ? 11.196 3.640 -14.583 1.00 95.19 88 TRP A O 1
ATOM 694 N N . THR A 1 89 ? 10.904 2.617 -12.594 1.00 94.94 89 THR A N 1
ATOM 695 C CA . THR A 1 89 ? 9.985 1.571 -13.074 1.00 94.94 89 THR A CA 1
ATOM 696 C C . THR A 1 89 ? 8.732 2.183 -13.712 1.00 94.94 89 THR A C 1
ATOM 698 O O . THR A 1 89 ? 8.309 1.787 -14.800 1.00 94.94 89 THR A O 1
ATOM 701 N N . GLY A 1 90 ? 8.134 3.187 -13.068 1.00 93.56 90 GLY A N 1
ATOM 702 C CA . GLY A 1 90 ? 6.974 3.900 -13.590 1.00 93.56 90 GLY A CA 1
ATOM 703 C C . GLY A 1 90 ? 7.297 4.656 -14.877 1.00 93.56 90 GLY A C 1
ATOM 704 O O . GLY A 1 90 ? 6.545 4.559 -15.848 1.00 93.56 90 GLY A O 1
ATOM 705 N N . ARG A 1 91 ? 8.423 5.375 -14.913 1.00 94.94 91 ARG A N 1
ATOM 706 C CA . ARG A 1 91 ? 8.887 6.147 -16.074 1.00 94.94 91 ARG A CA 1
ATOM 707 C C . ARG A 1 91 ? 9.116 5.258 -17.290 1.00 94.94 91 ARG A C 1
ATOM 709 O O . ARG A 1 91 ? 8.627 5.595 -18.367 1.00 94.94 91 ARG A O 1
ATOM 716 N N . ILE A 1 92 ? 9.841 4.150 -17.137 1.00 96.50 92 ILE A N 1
ATOM 717 C CA . ILE A 1 92 ? 10.196 3.290 -18.271 1.00 96.50 92 ILE A CA 1
ATOM 718 C C . ILE A 1 92 ? 8.982 2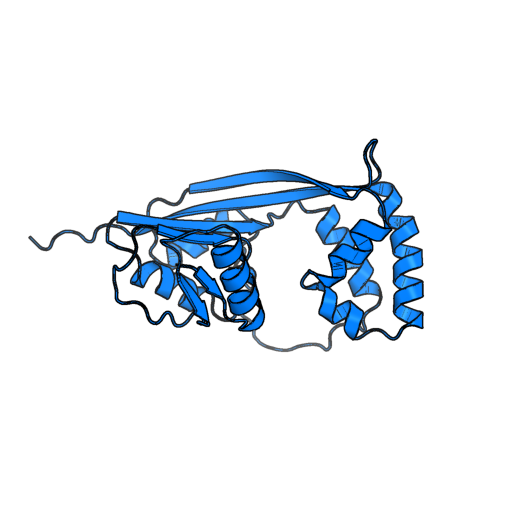.563 -18.849 1.00 96.50 92 ILE A C 1
ATOM 720 O O . ILE A 1 92 ? 8.861 2.449 -20.060 1.00 96.50 92 ILE A O 1
ATOM 724 N N . VAL A 1 93 ? 8.026 2.138 -18.017 1.00 95.38 93 VAL A N 1
ATOM 725 C CA . VAL A 1 93 ? 6.781 1.535 -18.519 1.00 95.38 93 VAL A CA 1
ATOM 726 C C . VAL A 1 93 ? 5.906 2.588 -19.205 1.00 95.38 93 VAL A C 1
ATOM 728 O O . VAL A 1 93 ? 5.372 2.344 -20.287 1.00 95.38 93 VAL A O 1
ATOM 731 N N . LYS A 1 94 ? 5.760 3.776 -18.605 1.00 92.75 94 LYS A N 1
ATOM 732 C CA . LYS A 1 94 ? 4.900 4.842 -19.142 1.00 92.75 94 LYS A CA 1
ATOM 733 C C . LYS A 1 94 ? 5.454 5.485 -20.416 1.00 92.75 94 LYS A C 1
ATOM 735 O O . LYS A 1 94 ? 4.655 5.978 -21.203 1.00 92.75 94 LYS A O 1
ATOM 740 N N . SER A 1 95 ? 6.766 5.449 -20.669 1.00 95.31 95 SER A N 1
ATOM 741 C CA . SER A 1 95 ? 7.351 5.972 -21.918 1.00 95.31 95 SER A CA 1
ATOM 742 C C . SER A 1 95 ? 6.898 5.211 -23.173 1.00 95.31 95 SER A C 1
ATOM 744 O O . SER A 1 95 ? 7.017 5.727 -24.283 1.00 95.31 95 SER A O 1
ATOM 746 N N . TYR A 1 96 ? 6.343 4.011 -22.991 1.00 95.56 96 TYR A N 1
ATOM 747 C CA . TYR A 1 96 ? 5.782 3.162 -24.040 1.00 95.56 96 TYR A CA 1
ATOM 748 C C . TYR A 1 96 ? 4.259 3.282 -24.190 1.00 95.56 96 TYR A C 1
ATOM 750 O O . TYR A 1 96 ? 3.674 2.634 -25.061 1.00 95.56 96 TYR A O 1
ATOM 758 N N . LEU A 1 97 ? 3.605 4.092 -23.355 1.00 90.75 97 LEU A N 1
ATOM 759 C CA . LEU A 1 97 ? 2.183 4.392 -23.475 1.00 90.75 97 LEU A CA 1
ATOM 760 C C . LEU A 1 97 ? 1.972 5.652 -24.324 1.00 90.75 97 LEU A C 1
ATOM 762 O O . LEU A 1 97 ? 2.831 6.538 -24.338 1.00 90.75 97 LEU A O 1
ATOM 766 N N . PRO A 1 98 ? 0.825 5.776 -25.018 1.00 86.44 98 PRO A N 1
ATOM 767 C CA . PRO A 1 98 ? 0.439 7.061 -25.579 1.00 86.44 98 PRO A CA 1
ATOM 768 C C . PRO A 1 98 ? 0.369 8.114 -24.457 1.00 86.44 98 PRO A C 1
ATOM 770 O O . PRO A 1 98 ? 0.041 7.767 -23.316 1.00 86.44 98 PRO A O 1
ATOM 773 N N . PRO A 1 99 ? 0.667 9.392 -24.757 1.00 81.12 99 PRO A N 1
ATOM 774 C CA . PRO A 1 99 ? 0.494 10.456 -23.780 1.00 81.12 99 PRO A CA 1
ATOM 775 C C . PRO A 1 99 ? -0.952 10.436 -23.266 1.00 81.12 99 PRO A C 1
ATOM 777 O O . PRO A 1 99 ? -1.863 10.166 -24.057 1.00 81.12 99 PRO A O 1
ATOM 780 N N . PRO A 1 100 ? -1.172 10.686 -21.964 1.00 74.62 100 PRO A N 1
ATOM 781 C CA . PRO A 1 100 ? -2.517 10.699 -21.415 1.00 74.62 100 PRO A CA 1
ATOM 782 C C . PRO A 1 100 ? -3.372 11.691 -22.204 1.00 74.62 100 PRO A C 1
ATOM 784 O O . PRO A 1 100 ? -2.940 12.814 -22.478 1.00 74.62 100 PRO A O 1
ATOM 787 N N . GLU A 1 101 ? -4.579 11.273 -22.587 1.00 67.75 101 GLU A N 1
ATOM 788 C CA . GLU A 1 101 ? -5.581 12.217 -23.074 1.00 67.75 101 GLU A CA 1
ATOM 789 C C . GLU A 1 101 ? -5.787 13.269 -21.981 1.00 67.75 101 GLU A C 1
ATOM 791 O O . GLU A 1 101 ? -5.856 12.924 -20.801 1.00 67.75 101 GLU A O 1
ATOM 796 N N . SER A 1 102 ? -5.821 14.550 -22.353 1.00 59.22 102 SER A N 1
ATOM 797 C CA . SER A 1 102 ? -6.021 15.644 -21.403 1.00 59.22 102 SER A CA 1
ATOM 798 C C . SER A 1 102 ? -7.339 15.429 -20.659 1.00 59.22 102 SER A C 1
ATOM 800 O O . SER A 1 102 ? -8.411 15.696 -21.207 1.00 59.22 102 SER A O 1
ATOM 802 N N . GLN A 1 103 ? -7.274 14.922 -19.432 1.00 51.75 103 GLN A N 1
ATOM 803 C CA . GLN A 1 103 ? -8.438 14.846 -18.568 1.00 51.75 103 GLN A CA 1
ATOM 804 C C . GLN A 1 103 ? -8.573 16.205 -17.897 1.00 51.75 103 GLN A C 1
ATOM 806 O O . GLN A 1 103 ? -7.935 16.503 -16.895 1.00 51.75 103 GLN A O 1
ATOM 811 N N . ASP A 1 104 ? -9.377 17.056 -18.530 1.00 46.84 104 ASP A N 1
ATOM 812 C CA . ASP A 1 104 ? -9.884 18.295 -17.954 1.00 46.84 104 ASP A CA 1
ATOM 813 C C . ASP A 1 104 ? -11.003 17.913 -16.975 1.00 46.84 104 ASP A C 1
ATOM 815 O O . ASP A 1 104 ? -12.196 18.009 -17.264 1.00 46.84 104 ASP A O 1
ATOM 819 N N . GLN A 1 105 ? -10.619 17.336 -15.842 1.00 46.19 105 GLN A N 1
ATOM 820 C CA . GLN A 1 105 ? -11.497 17.215 -14.692 1.00 46.19 105 GLN A CA 1
ATOM 821 C C . GLN A 1 105 ? -10.929 18.156 -13.645 1.00 46.19 105 GLN A C 1
ATOM 823 O O . GLN A 1 105 ? -9.736 18.121 -13.363 1.00 46.19 105 GLN A O 1
ATOM 828 N N . GLY A 1 106 ? -11.771 19.055 -13.128 1.00 48.88 106 GLY A N 1
ATOM 829 C CA . GLY A 1 106 ? -11.439 19.948 -12.019 1.00 48.88 106 GLY A CA 1
ATOM 830 C C . GLY A 1 106 ? -11.198 19.145 -10.743 1.00 48.88 106 GLY A C 1
ATOM 831 O O . GLY A 1 106 ? -12.009 19.180 -9.820 1.00 48.88 106 GLY A O 1
ATOM 832 N N . GLU A 1 107 ? -10.122 18.370 -10.740 1.00 51.41 107 GLU A N 1
ATOM 833 C CA . GLU A 1 107 ? -9.734 17.444 -9.699 1.00 51.41 107 GLU A CA 1
ATOM 834 C C . GLU A 1 107 ? -9.127 18.251 -8.561 1.00 51.41 107 GLU A C 1
ATOM 836 O O . GLU A 1 107 ? -8.200 19.045 -8.736 1.00 51.41 107 GLU A O 1
ATOM 841 N N . GLN A 1 108 ? -9.697 18.070 -7.372 1.00 54.94 108 GLN A N 1
ATOM 842 C CA . GLN A 1 108 ? -8.996 18.430 -6.152 1.00 54.94 108 GLN A CA 1
ATOM 843 C C . GLN A 1 108 ? -7.645 17.719 -6.174 1.00 54.94 108 GLN A C 1
ATOM 845 O O . GLN A 1 108 ? -7.596 16.529 -6.487 1.00 54.94 108 GLN A O 1
ATOM 850 N N . GLU A 1 109 ? -6.569 18.442 -5.855 1.00 63.75 109 GLU A N 1
ATOM 851 C CA . GLU A 1 109 ? -5.253 17.821 -5.739 1.00 63.75 109 GLU A CA 1
ATOM 852 C C . GLU A 1 109 ? -5.361 16.602 -4.811 1.00 63.75 109 GLU A C 1
ATOM 854 O O . GLU A 1 109 ? -5.890 16.730 -3.695 1.00 63.75 109 GLU A O 1
ATOM 859 N N . PRO A 1 110 ? -4.922 15.414 -5.267 1.00 71.19 110 PRO A N 1
ATOM 860 C CA . PRO A 1 110 ? -4.973 14.222 -4.445 1.00 71.19 110 PRO A CA 1
ATOM 861 C C . PRO A 1 110 ? -4.187 14.459 -3.149 1.00 71.19 110 PRO A C 1
ATOM 863 O O . PRO A 1 110 ? -3.221 15.228 -3.131 1.00 71.19 110 PRO A O 1
ATOM 866 N N . PRO A 1 111 ? -4.587 13.826 -2.035 1.00 78.38 111 PRO A N 1
ATOM 867 C CA . PRO A 1 111 ? -3.887 13.997 -0.772 1.00 78.38 111 PRO A CA 1
ATOM 868 C C . PRO A 1 111 ? -2.418 13.572 -0.909 1.00 78.38 111 PRO A C 1
ATOM 870 O O . PRO A 1 111 ? -2.121 12.525 -1.481 1.00 78.38 111 PRO A O 1
ATOM 873 N N . ALA A 1 112 ? -1.504 14.365 -0.341 1.00 88.75 112 ALA A N 1
ATOM 874 C CA . ALA A 1 112 ? -0.069 14.073 -0.313 1.00 88.75 112 ALA A CA 1
ATOM 875 C C . ALA A 1 112 ? 0.241 12.939 0.682 1.00 88.75 112 ALA A C 1
ATOM 877 O O . ALA A 1 112 ? 0.655 13.173 1.821 1.00 88.75 112 ALA A O 1
ATOM 878 N N . LEU A 1 113 ? -0.043 11.699 0.288 1.00 93.81 113 LEU A N 1
ATOM 879 C CA . LEU A 1 113 ? 0.146 10.512 1.130 1.00 93.81 113 LEU A CA 1
ATOM 880 C C . LEU A 1 113 ? 1.614 10.086 1.242 1.00 93.81 113 LEU A C 1
ATOM 882 O O . LEU A 1 113 ? 1.958 9.342 2.151 1.00 93.81 113 LEU A O 1
ATOM 886 N N . ASP A 1 114 ? 2.467 10.568 0.351 1.00 93.00 114 ASP A N 1
ATOM 887 C CA . ASP A 1 114 ? 3.899 10.283 0.237 1.00 93.00 114 ASP A CA 1
ATOM 888 C C . ASP A 1 114 ? 4.790 11.127 1.158 1.00 93.00 114 ASP A C 1
ATOM 890 O O . ASP A 1 114 ? 5.973 10.825 1.334 1.00 93.00 114 ASP A O 1
ATOM 894 N N . THR A 1 115 ? 4.223 12.135 1.824 1.00 94.62 115 THR A N 1
ATOM 895 C CA . THR A 1 115 ? 4.943 12.959 2.802 1.00 94.62 115 THR A CA 1
ATOM 896 C C . THR A 1 115 ? 4.484 12.676 4.233 1.00 94.62 115 THR A C 1
ATOM 898 O O . THR A 1 115 ? 3.286 12.509 4.492 1.00 94.62 115 THR A O 1
ATOM 901 N N . PRO A 1 116 ? 5.391 12.712 5.231 1.00 95.69 116 PRO A N 1
ATOM 902 C CA . PRO A 1 116 ? 4.992 12.565 6.628 1.00 95.69 116 PRO A CA 1
ATOM 903 C C . PRO A 1 116 ? 3.954 13.599 7.086 1.00 95.69 116 PRO A C 1
ATOM 905 O O . PRO A 1 116 ? 3.076 13.284 7.892 1.00 95.69 116 PRO A O 1
ATOM 908 N N . LEU A 1 117 ? 4.050 14.835 6.582 1.00 95.50 117 LEU A N 1
ATOM 909 C CA . LEU A 1 117 ? 3.113 15.906 6.913 1.00 95.50 117 LEU A CA 1
ATOM 910 C C . LEU A 1 117 ? 1.744 15.670 6.268 1.00 95.50 117 LEU A C 1
ATOM 912 O O . LEU A 1 117 ? 0.742 15.688 6.981 1.00 95.50 117 LEU A O 1
ATOM 916 N N . GLY A 1 118 ? 1.692 15.399 4.964 1.00 95.44 118 GLY A N 1
ATOM 917 C CA . GLY A 1 118 ? 0.433 15.191 4.253 1.00 95.44 118 GLY A CA 1
ATOM 918 C C . GLY A 1 118 ? -0.318 13.950 4.740 1.00 95.44 118 GLY A C 1
ATOM 919 O O . GLY A 1 118 ? -1.531 14.009 4.966 1.00 95.44 118 GLY A O 1
ATOM 920 N N . LEU A 1 119 ? 0.392 12.861 5.057 1.00 96.38 119 LEU A N 1
ATOM 921 C CA . LEU A 1 119 ? -0.213 11.675 5.666 1.00 96.38 119 LEU A CA 1
ATOM 922 C C . LEU A 1 119 ? -0.775 11.974 7.068 1.00 96.38 119 LEU A C 1
ATOM 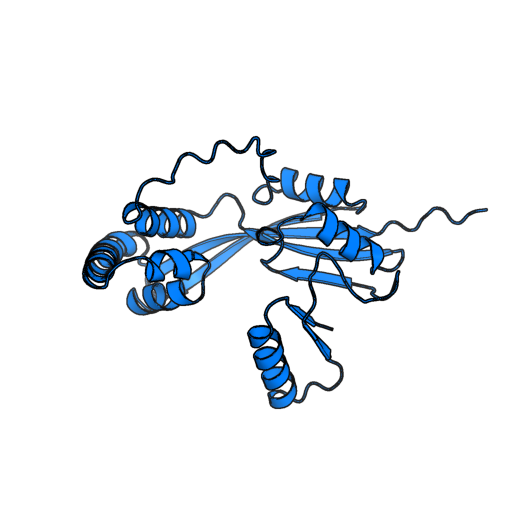924 O O . LEU A 1 119 ? -1.891 11.565 7.404 1.00 96.38 119 LEU A O 1
ATOM 928 N N . LYS A 1 120 ? -0.046 12.748 7.883 1.00 97.12 120 LYS A N 1
ATOM 929 C CA . LYS A 1 120 ? -0.513 13.188 9.206 1.00 97.12 120 LYS A CA 1
ATOM 930 C C . LYS A 1 120 ? -1.754 14.074 9.116 1.00 97.12 120 LYS A C 1
ATOM 932 O O . LYS A 1 120 ? -2.688 13.901 9.902 1.00 97.12 120 LYS A O 1
ATOM 937 N N . GLU A 1 121 ? -1.776 15.027 8.193 1.00 96.44 121 GLU A N 1
ATOM 938 C CA . GLU A 1 121 ? -2.925 15.908 7.973 1.00 96.44 121 GLU A CA 1
ATOM 939 C C . GLU A 1 121 ? -4.144 15.128 7.483 1.00 96.44 121 GLU A C 1
ATOM 941 O O . GLU A 1 121 ? -5.251 15.364 7.965 1.00 96.44 121 GLU A O 1
ATOM 946 N N . THR A 1 122 ? -3.938 14.152 6.598 1.00 96.38 122 THR A N 1
ATOM 947 C CA . THR A 1 122 ? -4.996 13.268 6.093 1.00 96.38 122 THR A CA 1
ATOM 948 C C . THR A 1 122 ? -5.667 12.500 7.233 1.00 96.38 122 THR A C 1
ATOM 950 O O . THR A 1 122 ? -6.888 12.559 7.383 1.00 96.38 122 THR A O 1
ATOM 953 N N . LEU A 1 123 ? -4.887 11.863 8.115 1.00 97.00 123 LEU A N 1
ATOM 954 C CA . LEU A 1 123 ? -5.444 11.185 9.293 1.00 97.00 123 LEU A CA 1
ATOM 955 C C . LEU A 1 123 ? -6.103 12.161 10.281 1.00 97.00 123 LEU A C 1
ATOM 957 O O . LEU A 1 123 ? -7.124 11.832 10.885 1.00 97.00 123 LEU A O 1
ATOM 961 N N . SER A 1 124 ? -5.557 13.371 10.430 1.00 96.56 124 SER A N 1
ATOM 962 C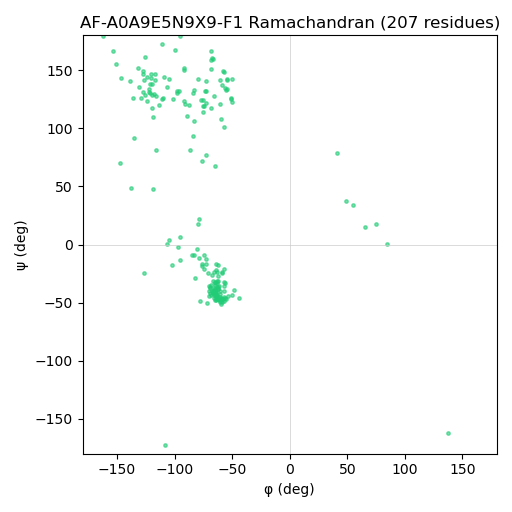 CA . SER A 1 124 ? -6.135 14.400 11.308 1.00 96.56 124 SER A CA 1
ATOM 963 C C . SER A 1 124 ? -7.517 14.847 10.817 1.00 96.56 124 SER A C 1
ATOM 965 O O . SER A 1 124 ? -8.440 14.981 11.620 1.00 96.56 124 SER A O 1
ATOM 967 N N . LYS A 1 125 ? -7.687 15.034 9.499 1.00 95.69 125 LYS A N 1
ATOM 968 C CA . LYS A 1 125 ? -8.979 15.367 8.868 1.00 95.69 125 LYS A CA 1
ATOM 969 C C . LYS A 1 125 ? -10.020 14.264 9.082 1.00 95.69 125 LYS A C 1
ATOM 971 O O . LYS A 1 125 ? -11.193 14.569 9.273 1.00 95.69 125 LYS A O 1
ATOM 976 N N . ALA A 1 126 ? -9.586 13.007 9.167 1.00 95.69 126 ALA A N 1
ATOM 977 C CA . ALA A 1 126 ? -10.427 11.861 9.518 1.00 95.69 126 ALA A CA 1
ATOM 978 C C . ALA A 1 126 ? -10.688 11.701 11.036 1.00 95.69 126 ALA A C 1
ATOM 980 O O . ALA A 1 126 ? -11.113 10.642 11.491 1.00 95.69 126 ALA A O 1
ATOM 981 N N . SER A 1 127 ? -10.463 12.749 11.839 1.00 96.25 127 SER A N 1
ATOM 982 C CA . SER A 1 127 ? -10.723 12.781 13.290 1.00 96.25 127 SER A CA 1
ATOM 983 C C . SER A 1 127 ? -9.864 11.841 14.149 1.00 96.25 127 SER A C 1
ATOM 985 O O . SER A 1 127 ? -10.152 11.643 15.334 1.00 96.25 127 SER A O 1
ATOM 987 N N . PHE A 1 128 ? -8.764 11.307 13.612 1.00 97.44 128 PHE A N 1
ATOM 988 C CA . PHE A 1 128 ? -7.777 10.616 14.437 1.00 97.44 128 PHE A CA 1
ATOM 989 C C . PHE A 1 128 ? -6.961 11.625 15.261 1.00 97.44 128 PHE A C 1
ATOM 991 O O . PHE A 1 128 ? -6.456 12.623 14.753 1.00 97.44 128 PHE A O 1
ATOM 998 N N . GLY A 1 129 ? -6.819 11.360 16.559 1.00 93.31 129 GLY A N 1
ATOM 999 C CA . GLY A 1 129 ? -5.935 12.079 17.477 1.00 93.31 129 GLY A CA 1
ATOM 1000 C C . GLY A 1 129 ? -4.633 11.316 17.718 1.00 93.31 129 GLY A C 1
ATOM 1001 O O . GLY A 1 129 ? -4.535 10.142 17.373 1.00 93.31 129 GLY A O 1
ATOM 1002 N N . THR A 1 130 ? -3.636 11.966 18.330 1.00 94.50 130 THR A N 1
ATOM 1003 C CA . THR A 1 130 ? -2.274 11.429 18.557 1.00 94.50 130 THR A CA 1
ATOM 1004 C C . THR A 1 130 ? -1.754 10.650 17.349 1.00 94.50 130 THR A C 1
ATOM 1006 O O . THR A 1 130 ? -1.788 9.420 17.320 1.00 94.50 130 THR A O 1
ATOM 1009 N N . ILE A 1 131 ? -1.291 11.388 16.342 1.00 97.88 131 ILE A N 1
ATOM 1010 C CA . ILE A 1 131 ? -0.779 10.803 15.105 1.00 97.88 131 ILE A CA 1
ATOM 1011 C C . ILE A 1 131 ? 0.744 10.809 15.126 1.00 97.88 131 ILE A C 1
ATOM 1013 O O . ILE A 1 131 ? 1.368 11.861 15.303 1.00 97.88 131 ILE A O 1
ATOM 1017 N N . VAL A 1 132 ? 1.322 9.630 14.924 1.00 98.06 132 VAL A N 1
ATOM 1018 C CA . VAL A 1 132 ? 2.760 9.417 14.761 1.00 98.06 132 VAL A CA 1
ATOM 1019 C C . VAL A 1 132 ? 2.986 8.891 13.357 1.00 98.06 132 VAL A C 1
ATOM 1021 O O . VAL A 1 132 ? 2.350 7.916 12.966 1.00 98.06 132 VAL A O 1
ATOM 1024 N N . VAL A 1 133 ? 3.886 9.537 12.623 1.00 98.06 133 VAL A N 1
ATOM 1025 C CA . VAL A 1 133 ? 4.327 9.079 11.306 1.00 98.06 133 VAL A CA 1
ATOM 1026 C C . VAL A 1 133 ? 5.816 8.792 11.386 1.00 98.06 133 VAL A C 1
ATOM 1028 O O . VAL A 1 133 ? 6.575 9.626 11.881 1.00 98.06 133 VAL A O 1
ATOM 1031 N N . THR A 1 134 ? 6.219 7.612 10.935 1.00 96.31 134 THR A N 1
ATOM 1032 C CA . THR A 1 134 ? 7.616 7.197 10.822 1.00 96.31 134 THR A CA 1
ATOM 1033 C C . THR A 1 134 ? 7.915 6.856 9.373 1.00 96.31 134 THR A C 1
ATOM 1035 O O . THR A 1 134 ? 7.060 6.320 8.671 1.00 96.31 134 THR A O 1
ATOM 1038 N N . ALA A 1 135 ? 9.121 7.191 8.933 1.00 94.81 135 ALA A N 1
ATOM 1039 C CA . ALA A 1 135 ? 9.638 6.800 7.634 1.00 94.81 135 ALA A CA 1
ATOM 1040 C C . ALA A 1 135 ? 10.694 5.714 7.843 1.00 94.81 135 ALA A C 1
ATOM 1042 O O . ALA A 1 135 ? 11.532 5.841 8.739 1.00 94.81 135 ALA A O 1
ATOM 1043 N N . GLU A 1 136 ? 10.644 4.670 7.029 1.00 92.75 136 GLU A N 1
ATOM 1044 C CA . GLU A 1 136 ? 11.654 3.620 6.979 1.00 92.75 136 GLU A CA 1
ATOM 1045 C C . GLU A 1 136 ? 12.053 3.368 5.527 1.00 92.75 136 GLU A C 1
ATOM 1047 O O . GLU A 1 136 ? 11.258 3.564 4.608 1.00 92.75 136 GLU A O 1
ATOM 1052 N N . GLU A 1 137 ? 13.287 2.921 5.327 1.00 91.19 137 GLU A N 1
ATOM 1053 C CA . GLU A 1 137 ? 13.752 2.414 4.041 1.00 91.19 137 GLU A CA 1
ATOM 1054 C C . GLU A 1 137 ? 13.665 0.890 4.064 1.00 91.19 137 GLU A C 1
ATOM 1056 O O . GLU A 1 137 ? 14.148 0.243 4.998 1.00 91.19 137 GLU A O 1
ATOM 1061 N N . ALA A 1 138 ? 13.055 0.316 3.032 1.00 89.31 138 ALA A N 1
ATOM 1062 C CA . ALA A 1 138 ? 12.999 -1.119 2.825 1.00 89.31 138 ALA A CA 1
ATOM 1063 C C . ALA A 1 138 ? 13.804 -1.492 1.578 1.00 89.31 138 ALA A C 1
ATOM 1065 O O . ALA A 1 138 ? 13.497 -1.050 0.468 1.00 89.31 138 ALA A O 1
ATOM 1066 N N . ASP A 1 139 ? 14.817 -2.332 1.776 1.00 90.38 139 ASP A N 1
ATOM 1067 C CA . ASP A 1 139 ? 15.635 -2.881 0.701 1.00 90.38 139 ASP A CA 1
ATOM 1068 C C . ASP A 1 139 ? 15.048 -4.217 0.232 1.00 90.38 139 ASP A C 1
ATOM 1070 O O . ASP A 1 139 ? 14.882 -5.159 1.010 1.00 90.38 139 ASP A O 1
ATOM 1074 N N . PHE A 1 140 ? 14.744 -4.299 -1.059 1.00 91.62 140 PHE A N 1
ATOM 1075 C CA . PHE A 1 140 ? 14.323 -5.512 -1.745 1.00 91.62 140 PHE A CA 1
ATOM 1076 C C . PHE A 1 140 ? 15.353 -5.876 -2.806 1.00 91.62 140 PHE A C 1
ATOM 1078 O O . PHE A 1 140 ? 15.882 -5.015 -3.507 1.00 91.62 140 PHE A O 1
ATOM 1085 N N . VAL A 1 141 ? 15.612 -7.171 -2.951 1.00 95.56 141 VAL A N 1
ATOM 1086 C CA . VAL A 1 141 ? 16.538 -7.683 -3.959 1.00 95.56 141 VAL A CA 1
ATOM 1087 C C . VAL A 1 141 ? 15.775 -8.612 -4.882 1.00 95.56 141 VAL A C 1
ATOM 1089 O O . VAL A 1 141 ? 15.282 -9.648 -4.442 1.00 95.56 141 VAL A O 1
ATOM 1092 N N . TYR A 1 142 ? 15.699 -8.246 -6.159 1.00 96.50 142 TYR A N 1
ATOM 1093 C CA . TYR A 1 142 ? 15.322 -9.192 -7.204 1.00 96.50 142 TYR A CA 1
ATOM 1094 C C . TYR A 1 142 ? 16.578 -9.950 -7.622 1.00 96.50 142 TYR A C 1
ATOM 1096 O O . TYR A 1 142 ? 17.599 -9.338 -7.936 1.00 96.50 142 TYR A O 1
ATOM 1104 N N . ALA A 1 143 ? 16.518 -11.274 -7.670 1.00 97.00 143 ALA A N 1
ATOM 1105 C CA . ALA A 1 143 ? 17.634 -12.129 -8.052 1.00 97.00 143 ALA A CA 1
ATOM 1106 C C . ALA A 1 143 ? 18.169 -11.791 -9.453 1.00 97.00 143 ALA A C 1
ATOM 1108 O O . ALA A 1 143 ? 19.360 -11.954 -9.717 1.00 97.00 143 ALA A O 1
ATOM 1109 N N . ASN A 1 144 ? 17.298 -11.338 -10.360 1.00 96.81 144 ASN A N 1
ATOM 1110 C CA . ASN A 1 144 ? 17.647 -10.907 -11.712 1.00 96.81 144 ASN A CA 1
ATOM 1111 C C . ASN A 1 144 ? 16.533 -10.053 -12.349 1.00 96.81 144 ASN A C 1
ATOM 1113 O O . ASN A 1 144 ? 15.476 -9.805 -11.765 1.00 96.81 144 ASN A O 1
ATOM 1117 N N . GLU A 1 145 ? 16.790 -9.610 -13.575 1.00 97.56 145 GLU A N 1
ATOM 1118 C CA . GLU A 1 145 ? 15.920 -8.768 -14.394 1.00 97.56 145 GLU A CA 1
ATOM 1119 C C . GLU A 1 145 ? 14.609 -9.480 -14.766 1.00 97.56 145 GLU A C 1
ATOM 1121 O O . GLU A 1 145 ? 13.559 -8.842 -14.841 1.00 97.56 145 GLU A O 1
ATOM 1126 N N . ASP A 1 146 ? 14.635 -10.805 -14.956 1.00 97.75 146 ASP A N 1
ATOM 1127 C CA . ASP A 1 146 ? 13.434 -11.596 -15.243 1.00 97.75 146 ASP A CA 1
ATOM 1128 C C . ASP A 1 146 ? 12.506 -11.708 -14.029 1.00 97.75 146 ASP A C 1
ATOM 1130 O O . ASP A 1 146 ? 11.283 -11.685 -14.196 1.00 97.75 146 ASP A O 1
ATOM 1134 N N . GLU A 1 147 ? 13.047 -11.787 -12.812 1.00 97.12 147 GLU A N 1
ATOM 1135 C CA . GLU A 1 147 ? 12.236 -11.744 -11.593 1.00 97.12 147 GLU A CA 1
ATOM 1136 C C . GLU A 1 147 ? 11.568 -10.377 -11.430 1.00 97.12 147 GLU A C 1
ATOM 1138 O O . GLU A 1 147 ? 10.355 -10.315 -11.216 1.00 97.12 147 GLU A O 1
ATOM 1143 N N . TRP A 1 148 ? 12.321 -9.288 -11.617 1.00 96.31 148 TRP A N 1
ATOM 1144 C CA . TRP A 1 148 ? 11.749 -7.940 -11.630 1.00 96.31 148 TRP A CA 1
ATOM 1145 C C . TRP A 1 148 ? 10.659 -7.799 -12.703 1.00 96.31 148 TRP A C 1
ATOM 1147 O O . TRP A 1 148 ? 9.556 -7.3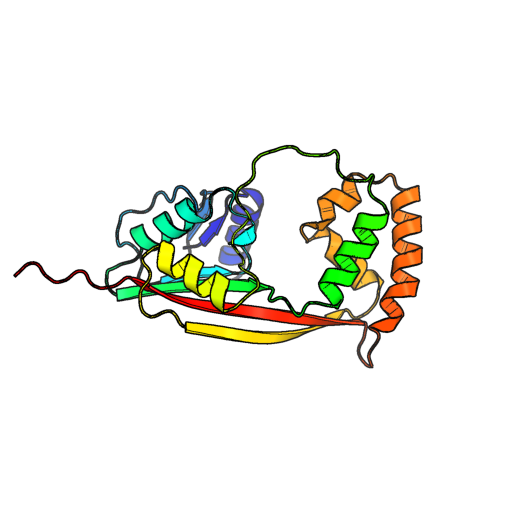45 -12.412 1.00 96.31 148 TRP A O 1
ATOM 1157 N N . TRP A 1 149 ? 10.912 -8.252 -13.932 1.00 97.00 149 TRP A N 1
ATOM 1158 C CA . TRP A 1 149 ? 9.926 -8.189 -15.014 1.00 97.00 149 TRP A CA 1
ATOM 1159 C C . TRP A 1 149 ? 8.654 -8.965 -14.694 1.00 97.00 149 TRP A C 1
ATOM 1161 O O . TRP A 1 149 ? 7.541 -8.504 -14.955 1.00 97.00 149 TRP A O 1
ATOM 1171 N N . SER A 1 150 ? 8.817 -10.153 -14.114 1.00 95.88 150 SER A N 1
ATOM 1172 C CA . SER A 1 150 ? 7.700 -10.986 -13.682 1.00 95.88 150 SER A CA 1
ATOM 1173 C C . SER A 1 150 ? 6.895 -10.297 -12.581 1.00 95.88 150 SER A C 1
ATOM 1175 O O . SER A 1 150 ? 5.667 -10.384 -12.581 1.00 95.88 150 SER A O 1
ATOM 1177 N N . SER A 1 151 ? 7.559 -9.560 -11.684 1.00 94.62 151 SER A N 1
ATOM 1178 C CA . SER A 1 151 ? 6.899 -8.837 -10.598 1.00 94.62 151 SER A CA 1
ATOM 1179 C C . SER A 1 151 ? 5.946 -7.754 -11.112 1.00 94.62 151 SER A C 1
ATOM 1181 O O . SER A 1 151 ? 4.897 -7.543 -10.503 1.00 94.62 151 SER A O 1
ATOM 1183 N N . LEU A 1 152 ? 6.217 -7.123 -12.263 1.00 94.75 152 LEU A N 1
ATOM 1184 C CA . LEU A 1 152 ? 5.358 -6.070 -12.830 1.00 94.75 152 LEU A CA 1
ATOM 1185 C C . LEU A 1 152 ? 3.914 -6.532 -13.098 1.00 94.75 152 LEU A C 1
ATOM 1187 O O . LEU A 1 152 ? 2.990 -5.717 -13.066 1.00 94.75 152 LEU A O 1
ATOM 1191 N N . TRP A 1 153 ? 3.695 -7.836 -13.289 1.00 93.75 153 TRP A N 1
ATOM 1192 C CA . TRP A 1 153 ? 2.366 -8.437 -13.462 1.00 93.75 153 TRP A CA 1
ATOM 1193 C C . TRP A 1 153 ? 1.553 -8.536 -12.167 1.00 93.75 153 TRP A C 1
ATOM 1195 O O . TRP A 1 153 ? 0.364 -8.836 -12.214 1.00 93.75 153 TRP A O 1
ATOM 1205 N N . SER A 1 154 ? 2.164 -8.249 -11.023 1.00 88.94 154 SER A N 1
ATOM 1206 C CA . SER A 1 154 ? 1.514 -8.238 -9.708 1.00 88.94 154 SER A CA 1
ATOM 1207 C C . SER A 1 154 ? 1.294 -6.822 -9.162 1.00 88.94 154 SER A C 1
ATOM 1209 O O . SER A 1 154 ? 0.759 -6.671 -8.069 1.00 88.94 154 SER A O 1
ATOM 1211 N N . HIS A 1 155 ? 1.687 -5.784 -9.908 1.00 82.50 155 HIS A N 1
ATOM 1212 C CA . HIS A 1 155 ? 1.588 -4.379 -9.499 1.00 82.50 155 HIS A CA 1
ATOM 1213 C C . HIS A 1 155 ? 0.542 -3.615 -10.323 1.00 82.50 155 HIS A C 1
ATOM 1215 O O . HIS A 1 155 ? 0.042 -4.093 -11.345 1.00 82.50 155 HIS A O 1
ATOM 1221 N N . GLY A 1 156 ? 0.261 -2.367 -9.931 1.00 81.38 156 GLY A N 1
ATOM 1222 C CA . GLY A 1 156 ? -0.636 -1.468 -10.673 1.00 81.38 156 GLY A CA 1
ATOM 1223 C C . GLY A 1 156 ? -0.223 -1.225 -12.135 1.00 81.38 156 GLY A C 1
ATOM 1224 O O . GLY A 1 156 ? -1.069 -0.915 -12.972 1.00 81.38 156 GLY A O 1
ATOM 1225 N N . LEU A 1 157 ? 1.053 -1.445 -12.477 1.00 88.69 157 LEU A N 1
ATOM 1226 C CA . LEU A 1 157 ? 1.574 -1.328 -13.844 1.00 88.69 157 LEU A CA 1
ATOM 1227 C C . LEU A 1 157 ? 1.136 -2.469 -14.776 1.00 88.69 157 LEU A C 1
ATOM 1229 O O . LEU A 1 157 ? 1.252 -2.318 -15.993 1.00 88.69 157 LEU A O 1
ATOM 1233 N N . ARG A 1 158 ? 0.560 -3.566 -14.259 1.00 92.81 158 ARG A N 1
ATOM 1234 C CA . ARG A 1 158 ? 0.028 -4.665 -15.083 1.00 92.81 158 ARG A CA 1
ATOM 1235 C C . ARG A 1 158 ? -0.903 -4.156 -16.184 1.00 92.81 158 ARG A C 1
ATOM 1237 O O . ARG A 1 158 ? -0.782 -4.590 -17.323 1.00 92.81 158 ARG A O 1
ATOM 1244 N N . ARG A 1 159 ? -1.800 -3.211 -15.873 1.00 91.00 159 ARG A N 1
ATOM 1245 C CA . ARG A 1 159 ? -2.740 -2.669 -16.871 1.00 91.00 159 ARG A CA 1
ATOM 1246 C C . ARG A 1 159 ? -2.039 -1.976 -18.039 1.00 91.00 159 ARG A C 1
ATOM 1248 O O . ARG A 1 159 ? -2.511 -2.083 -19.166 1.00 91.00 159 ARG A O 1
ATOM 1255 N N . ALA A 1 160 ? -0.919 -1.301 -17.781 1.00 92.50 160 ALA A N 1
ATOM 1256 C CA . ALA A 1 160 ? -0.104 -0.706 -18.835 1.00 92.50 160 ALA A CA 1
ATOM 1257 C C . ALA A 1 160 ? 0.532 -1.786 -19.719 1.00 92.50 160 ALA A C 1
ATOM 1259 O O . ALA A 1 160 ? 0.533 -1.664 -20.937 1.00 92.50 160 ALA A O 1
ATOM 1260 N N . LEU A 1 161 ? 1.026 -2.874 -19.125 1.00 94.56 161 LEU A N 1
ATOM 1261 C CA . LEU A 1 161 ? 1.574 -3.991 -19.895 1.00 94.56 161 LEU A CA 1
ATOM 1262 C C . LEU A 1 161 ? 0.491 -4.689 -20.728 1.00 94.56 161 LEU A C 1
ATOM 1264 O O . LEU A 1 161 ? 0.739 -5.053 -21.875 1.00 94.56 161 LEU A O 1
ATOM 1268 N N . GLU A 1 162 ? -0.714 -4.864 -20.189 1.00 95.06 162 GLU A N 1
ATOM 1269 C CA . GLU A 1 162 ? -1.838 -5.501 -20.887 1.00 95.06 162 GLU A CA 1
ATOM 1270 C C . GLU A 1 162 ? -2.323 -4.710 -22.105 1.00 95.06 162 GLU A C 1
ATOM 1272 O O . GLU A 1 162 ? -2.736 -5.325 -23.088 1.00 95.06 162 GLU A O 1
ATOM 1277 N N . SER A 1 163 ? -2.240 -3.376 -22.072 1.00 94.31 163 SER A N 1
ATOM 1278 C CA . SER A 1 163 ? -2.653 -2.522 -23.193 1.00 94.31 163 SER A CA 1
ATOM 1279 C C . SER A 1 163 ? -1.653 -2.501 -24.355 1.00 94.31 163 SER A C 1
ATOM 1281 O O . SER A 1 163 ? -2.023 -2.140 -25.472 1.00 94.31 163 SER A O 1
ATOM 1283 N N . MET A 1 164 ? -0.402 -2.904 -24.121 1.00 95.25 164 MET A N 1
ATOM 1284 C CA . MET A 1 164 ? 0.637 -2.971 -25.146 1.00 95.25 164 MET A CA 1
ATOM 1285 C C . MET A 1 164 ? 0.497 -4.232 -26.010 1.00 95.25 164 MET A C 1
ATOM 1287 O O . MET A 1 164 ? 0.226 -5.331 -25.518 1.00 95.25 164 MET A O 1
ATOM 1291 N N . ASP A 1 165 ? 0.763 -4.103 -27.311 1.00 96.75 165 ASP A N 1
ATOM 1292 C CA . ASP A 1 165 ? 0.928 -5.270 -28.177 1.00 96.75 165 ASP A CA 1
ATOM 1293 C C . ASP A 1 165 ? 2.208 -6.065 -27.811 1.00 96.75 165 ASP A C 1
ATOM 1295 O O . ASP A 1 165 ? 3.119 -5.528 -27.165 1.00 96.75 165 ASP A O 1
ATOM 1299 N N . PRO A 1 166 ? 2.321 -7.347 -28.215 1.00 97.12 166 PRO A N 1
ATOM 1300 C CA . PRO A 1 166 ? 3.489 -8.165 -27.892 1.00 97.12 166 PRO A CA 1
ATOM 1301 C C . PRO A 1 166 ? 4.825 -7.575 -28.359 1.00 97.12 166 PRO A C 1
ATOM 1303 O O . PRO A 1 166 ? 5.795 -7.625 -27.613 1.00 97.12 166 PRO A O 1
ATOM 1306 N N . ALA A 1 167 ? 4.892 -6.984 -29.554 1.00 97.50 167 ALA A N 1
ATOM 1307 C CA . ALA A 1 167 ? 6.137 -6.422 -30.075 1.00 97.50 167 ALA A CA 1
ATOM 1308 C C . ALA A 1 167 ? 6.577 -5.189 -29.273 1.00 97.50 167 ALA A C 1
ATOM 1310 O O . ALA A 1 167 ? 7.770 -4.963 -29.080 1.00 97.50 167 ALA A O 1
ATOM 1311 N N . THR A 1 168 ? 5.622 -4.390 -28.803 1.00 97.44 168 THR A N 1
ATOM 1312 C CA . THR A 1 168 ? 5.856 -3.235 -27.937 1.00 97.44 168 THR A CA 1
ATOM 1313 C C . THR A 1 168 ? 6.332 -3.669 -26.553 1.00 97.44 168 THR A C 1
ATOM 1315 O O . THR A 1 168 ? 7.325 -3.125 -26.073 1.00 97.44 168 THR A O 1
ATOM 1318 N N . ARG A 1 169 ? 5.726 -4.709 -25.960 1.00 97.31 169 ARG A N 1
ATOM 1319 C CA . ARG A 1 169 ? 6.214 -5.295 -24.699 1.00 97.31 169 ARG A CA 1
ATOM 1320 C C . ARG A 1 169 ? 7.631 -5.853 -24.806 1.00 97.31 169 ARG A C 1
ATOM 1322 O O . ARG A 1 169 ? 8.408 -5.657 -23.881 1.00 97.31 169 ARG A O 1
ATOM 1329 N N . GLU A 1 170 ? 7.982 -6.512 -25.911 1.00 97.75 170 GLU A N 1
ATOM 1330 C CA . GLU A 1 170 ? 9.341 -7.039 -26.110 1.00 97.75 170 GLU A CA 1
ATOM 1331 C C . GLU A 1 170 ? 10.388 -5.921 -26.221 1.00 97.75 170 GLU A C 1
ATOM 1333 O O . GLU A 1 170 ? 11.466 -6.036 -25.641 1.00 97.75 170 GLU A O 1
ATOM 1338 N N . ARG A 1 171 ? 10.068 -4.810 -26.903 1.00 98.06 171 ARG A N 1
ATOM 1339 C CA . ARG A 1 171 ? 10.959 -3.634 -26.948 1.00 98.06 171 ARG A CA 1
ATOM 1340 C C . ARG A 1 171 ? 11.134 -3.005 -25.566 1.00 98.06 171 ARG A C 1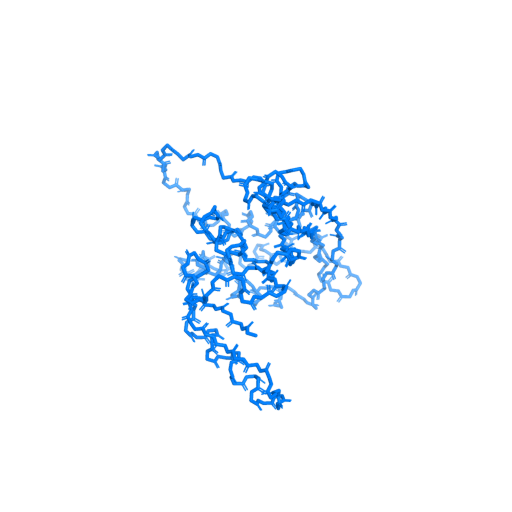
ATOM 1342 O O . ARG A 1 171 ? 12.267 -2.810 -25.142 1.00 98.06 171 ARG A O 1
ATOM 1349 N N . LEU A 1 172 ? 10.031 -2.786 -24.844 1.00 98.06 172 LEU A N 1
ATOM 1350 C CA . LEU A 1 172 ? 10.066 -2.310 -23.460 1.00 98.06 172 LEU A CA 1
ATOM 1351 C C . LEU A 1 172 ? 10.926 -3.224 -22.579 1.00 98.06 172 LEU A C 1
ATOM 1353 O O . LEU A 1 172 ? 11.775 -2.733 -21.841 1.00 98.06 172 LEU A O 1
ATOM 1357 N N . LYS A 1 173 ? 10.736 -4.546 -22.667 1.00 98.19 173 LYS A N 1
ATOM 1358 C CA . LYS A 1 173 ? 11.517 -5.514 -21.891 1.00 98.19 173 LYS A CA 1
ATOM 1359 C C . LYS A 1 173 ? 13.011 -5.390 -22.198 1.00 98.19 173 LYS A C 1
ATOM 1361 O O . LYS A 1 173 ? 13.812 -5.340 -21.270 1.00 98.19 173 LYS A O 1
ATOM 1366 N N . ALA A 1 174 ? 13.384 -5.318 -23.476 1.00 98.25 174 ALA A N 1
ATOM 1367 C CA . ALA A 1 174 ? 14.779 -5.204 -23.894 1.00 98.25 174 ALA A CA 1
ATOM 1368 C C . ALA A 1 174 ? 15.447 -3.923 -23.366 1.00 98.25 174 ALA A C 1
ATOM 1370 O O . ALA A 1 174 ? 16.539 -4.001 -22.802 1.00 98.25 174 ALA A O 1
ATOM 1371 N N . ASP A 1 175 ? 14.783 -2.774 -23.495 1.00 98.25 175 ASP A N 1
ATOM 1372 C CA . ASP A 1 175 ? 15.298 -1.492 -23.001 1.00 98.25 175 ASP A CA 1
ATOM 1373 C C . ASP A 1 175 ? 15.385 -1.482 -21.472 1.00 98.25 175 ASP A C 1
ATOM 1375 O O . ASP A 1 175 ? 16.404 -1.093 -20.898 1.00 98.25 175 ASP A O 1
ATOM 1379 N N . ALA A 1 176 ? 14.356 -1.996 -20.797 1.00 97.94 176 ALA A N 1
ATOM 1380 C CA . ALA A 1 176 ? 14.351 -2.093 -19.347 1.00 97.94 176 ALA A CA 1
ATOM 1381 C C . ALA A 1 176 ? 15.457 -2.995 -18.811 1.00 97.94 176 ALA A C 1
ATOM 1383 O O . ALA A 1 176 ? 16.068 -2.664 -17.801 1.00 97.94 176 ALA A O 1
ATOM 1384 N N . PHE A 1 177 ? 15.776 -4.090 -19.502 1.00 98.38 177 PHE A N 1
ATOM 1385 C CA . PHE A 1 177 ? 16.853 -4.996 -19.099 1.00 98.38 177 PHE A CA 1
ATOM 1386 C C . PHE A 1 177 ? 18.232 -4.343 -19.222 1.00 98.38 177 PHE A C 1
ATOM 1388 O O . PHE A 1 177 ? 19.147 -4.718 -18.487 1.00 98.38 177 PHE A O 1
ATOM 1395 N N . GLN A 1 178 ? 18.387 -3.362 -20.115 1.00 97.94 178 GLN A N 1
ATOM 1396 C CA . GLN A 1 178 ? 19.603 -2.556 -20.211 1.00 97.94 178 GLN A CA 1
ATOM 1397 C C . GLN A 1 178 ? 19.657 -1.487 -19.118 1.00 97.94 178 GLN A C 1
ATOM 1399 O O . GLN A 1 178 ? 20.676 -1.376 -18.438 1.00 97.94 178 GLN A O 1
ATOM 1404 N N . GLU A 1 179 ? 18.577 -0.722 -18.922 1.00 97.94 179 GLU A N 1
ATOM 1405 C CA . GLU A 1 179 ? 18.549 0.357 -17.926 1.00 97.94 179 GLU A CA 1
ATOM 1406 C C . GLU A 1 179 ? 18.640 -0.173 -16.492 1.00 97.94 179 GLU A C 1
ATOM 1408 O O . GLU A 1 179 ? 19.378 0.385 -15.687 1.00 97.94 179 GLU A O 1
ATOM 1413 N N . ILE A 1 180 ? 17.970 -1.284 -16.171 1.00 97.38 180 ILE A N 1
ATOM 1414 C CA . ILE A 1 180 ? 17.919 -1.814 -14.801 1.00 97.38 180 ILE A CA 1
ATOM 1415 C C . ILE A 1 180 ? 19.295 -2.221 -14.255 1.00 97.38 180 ILE A C 1
ATOM 1417 O O . ILE A 1 180 ? 19.477 -2.324 -13.043 1.00 97.38 180 ILE A O 1
ATOM 1421 N N . GLN A 1 181 ? 20.292 -2.409 -15.130 1.00 97.06 181 GLN A N 1
ATOM 1422 C CA . GLN A 1 181 ? 21.665 -2.714 -14.723 1.00 97.06 181 GLN A CA 1
ATOM 1423 C C . GLN A 1 181 ? 22.271 -1.628 -13.827 1.00 97.06 181 GLN A C 1
ATOM 1425 O O . GLN A 1 181 ? 23.180 -1.931 -13.056 1.00 97.06 181 GLN A O 1
ATOM 1430 N N . THR A 1 182 ? 21.778 -0.385 -13.880 1.00 96.31 182 THR A N 1
ATOM 1431 C CA . THR A 1 182 ? 22.234 0.690 -12.983 1.00 96.31 182 THR A CA 1
ATOM 1432 C C . THR A 1 182 ? 21.925 0.403 -11.515 1.00 96.31 182 THR A C 1
ATOM 1434 O O . THR A 1 182 ? 22.623 0.909 -10.644 1.00 96.31 182 THR A O 1
ATOM 1437 N N . PHE A 1 183 ? 20.928 -0.441 -11.241 1.00 96.44 183 PHE A N 1
ATOM 1438 C CA . PHE A 1 183 ? 20.521 -0.860 -9.898 1.00 96.44 183 PHE A CA 1
ATOM 1439 C C . PHE A 1 183 ? 21.162 -2.186 -9.462 1.00 96.44 183 PHE A C 1
ATOM 1441 O O . PHE A 1 183 ? 20.810 -2.746 -8.424 1.00 96.44 183 PHE A O 1
ATOM 1448 N N . LYS A 1 184 ? 22.086 -2.746 -10.248 1.00 96.19 184 LYS A N 1
ATOM 1449 C CA . LYS A 1 184 ? 22.687 -4.049 -9.954 1.00 96.19 184 LYS A CA 1
ATOM 1450 C C . LYS A 1 184 ? 23.664 -3.965 -8.783 1.00 96.19 184 LYS A C 1
ATOM 1452 O O . LYS A 1 184 ? 24.664 -3.254 -8.833 1.00 96.19 184 LYS A O 1
ATOM 1457 N N . GLY A 1 185 ? 23.385 -4.751 -7.751 1.00 95.06 185 GLY A N 1
ATOM 1458 C CA . GLY A 1 185 ? 24.247 -4.983 -6.599 1.00 95.06 185 GLY A CA 1
ATOM 1459 C C . GLY A 1 185 ? 24.858 -6.390 -6.595 1.00 95.06 185 GLY A C 1
ATOM 1460 O O . GLY A 1 185 ? 24.705 -7.143 -7.561 1.00 95.06 185 GLY A O 1
ATOM 1461 N N . PRO A 1 186 ? 25.552 -6.767 -5.506 1.00 94.19 186 PRO A N 1
ATOM 1462 C CA . PRO A 1 186 ? 26.233 -8.060 -5.397 1.00 94.19 186 PRO A CA 1
ATOM 1463 C C . PRO A 1 186 ? 25.274 -9.258 -5.445 1.00 94.19 186 PRO A C 1
ATOM 1465 O O . PRO A 1 186 ? 25.631 -10.291 -6.008 1.00 94.19 186 PRO A O 1
ATOM 1468 N N . ASP A 1 187 ? 24.061 -9.098 -4.909 1.00 94.31 187 ASP A N 1
ATOM 1469 C CA . ASP A 1 187 ? 23.088 -10.186 -4.737 1.00 94.31 187 ASP A CA 1
ATOM 1470 C C . ASP A 1 187 ? 21.928 -10.146 -5.751 1.00 94.31 187 ASP A C 1
ATOM 1472 O O . ASP A 1 187 ? 21.006 -10.955 -5.668 1.00 94.31 187 ASP A O 1
ATOM 1476 N N . GLY A 1 188 ? 21.955 -9.210 -6.708 1.00 96.62 188 GLY A N 1
ATOM 1477 C CA . GLY A 1 188 ? 20.884 -9.015 -7.690 1.00 96.62 188 GLY A CA 1
ATOM 1478 C C . GLY A 1 188 ? 20.554 -7.542 -7.932 1.00 96.62 188 GLY A C 1
ATOM 1479 O O . GLY A 1 188 ? 21.344 -6.654 -7.605 1.00 96.62 188 GLY A O 1
ATOM 1480 N N . ILE A 1 189 ? 19.384 -7.273 -8.505 1.00 97.56 189 ILE A N 1
ATOM 1481 C CA . ILE A 1 189 ? 18.864 -5.918 -8.710 1.00 97.56 189 ILE A CA 1
ATOM 1482 C C . ILE A 1 189 ? 18.358 -5.370 -7.373 1.00 97.56 189 ILE A C 1
ATOM 1484 O O . ILE A 1 189 ? 17.441 -5.932 -6.774 1.00 97.56 189 ILE A O 1
ATOM 1488 N N . GLN A 1 190 ? 18.960 -4.274 -6.918 1.00 95.44 190 GLN A N 1
ATOM 1489 C CA . GLN A 1 190 ? 18.643 -3.613 -5.656 1.00 95.44 190 GLN A CA 1
ATOM 1490 C C . GLN A 1 190 ? 17.511 -2.608 -5.866 1.00 95.44 190 GLN A C 1
ATOM 1492 O O . GLN A 1 190 ? 17.644 -1.659 -6.635 1.00 95.44 190 GLN A O 1
ATOM 1497 N N . ALA A 1 191 ? 16.405 -2.807 -5.164 1.00 93.25 191 ALA A N 1
ATOM 1498 C CA . ALA A 1 191 ? 15.262 -1.915 -5.169 1.00 93.25 191 ALA A CA 1
ATOM 1499 C C . ALA A 1 191 ? 15.040 -1.385 -3.754 1.00 93.25 191 ALA A C 1
ATOM 1501 O O . ALA A 1 191 ? 14.632 -2.126 -2.859 1.00 93.25 191 ALA A O 1
ATOM 1502 N N . ARG A 1 192 ? 15.314 -0.097 -3.555 1.00 91.31 192 ARG A N 1
ATOM 1503 C 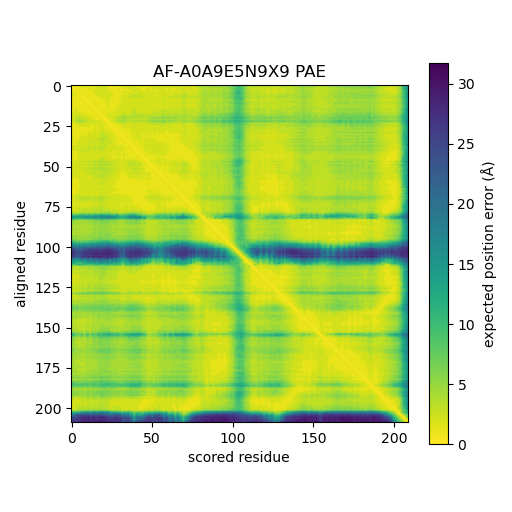CA . ARG A 1 192 ? 15.049 0.594 -2.295 1.00 91.31 192 ARG A CA 1
ATOM 1504 C C . ARG A 1 192 ? 13.716 1.322 -2.379 1.00 91.31 192 ARG A C 1
ATOM 1506 O O . ARG A 1 192 ? 13.452 2.029 -3.351 1.00 91.31 192 ARG A O 1
ATOM 1513 N N . PHE A 1 193 ? 12.895 1.148 -1.352 1.00 90.50 193 PHE A N 1
ATOM 1514 C CA . PHE A 1 193 ? 11.612 1.822 -1.221 1.00 90.50 193 PHE A CA 1
ATOM 1515 C C . PHE A 1 193 ? 11.566 2.583 0.094 1.00 90.50 193 PHE A C 1
ATOM 1517 O O . PHE A 1 193 ? 11.702 1.988 1.165 1.00 90.50 193 PHE A O 1
ATOM 1524 N N . GLY A 1 194 ? 11.317 3.883 0.021 1.00 92.94 194 GLY A N 1
ATOM 1525 C CA . GLY A 1 194 ? 10.873 4.634 1.176 1.00 92.94 194 GLY A CA 1
ATOM 1526 C C . GLY A 1 194 ? 9.421 4.287 1.521 1.00 92.94 194 GLY A C 1
ATOM 1527 O O . GLY A 1 194 ? 8.542 4.227 0.656 1.00 92.94 194 GLY A O 1
ATOM 1528 N N . VAL A 1 195 ? 9.166 4.017 2.798 1.00 94.38 195 VAL A N 1
ATOM 1529 C CA . VAL A 1 195 ? 7.863 3.605 3.325 1.00 94.38 195 VAL A CA 1
ATOM 1530 C C . VAL A 1 195 ? 7.490 4.509 4.486 1.00 94.38 195 VAL A C 1
ATOM 1532 O O . VAL A 1 195 ? 8.268 4.705 5.419 1.00 94.38 195 VAL A O 1
ATOM 1535 N N . LEU A 1 196 ? 6.270 5.033 4.459 1.00 96.69 196 LEU A N 1
ATOM 1536 C CA . LEU A 1 196 ? 5.668 5.718 5.591 1.00 96.69 196 LEU A CA 1
ATOM 1537 C C . LEU A 1 196 ? 4.743 4.772 6.346 1.00 96.69 196 LEU A C 1
ATOM 1539 O O . LEU A 1 196 ? 3.863 4.136 5.764 1.00 96.69 196 LEU A O 1
ATOM 1543 N N . PHE A 1 197 ? 4.897 4.753 7.665 1.00 97.50 197 PHE A N 1
ATOM 1544 C CA . PHE A 1 197 ? 3.959 4.156 8.603 1.00 97.50 197 PHE A CA 1
ATOM 1545 C C . PHE A 1 197 ? 3.298 5.277 9.387 1.00 97.50 197 PHE A C 1
ATOM 1547 O O . PHE A 1 197 ? 3.983 6.078 10.025 1.00 97.50 197 PHE A O 1
ATOM 1554 N N . ALA A 1 198 ? 1.971 5.331 9.383 1.00 98.12 198 ALA A N 1
ATOM 1555 C CA . ALA A 1 198 ? 1.231 6.279 10.197 1.00 98.12 198 ALA A CA 1
ATOM 1556 C C . ALA A 1 198 ? 0.286 5.559 11.151 1.00 98.12 198 ALA A C 1
ATOM 1558 O O . ALA A 1 198 ? -0.502 4.699 10.757 1.00 98.12 198 ALA A O 1
ATOM 1559 N N . PHE A 1 199 ? 0.348 5.953 12.419 1.00 98.31 199 PHE A N 1
ATOM 1560 C CA . PHE A 1 199 ? -0.499 5.433 13.479 1.00 98.31 199 PHE A CA 1
ATOM 1561 C C . PHE A 1 199 ? -1.311 6.566 14.085 1.00 98.31 199 PHE A C 1
ATOM 1563 O O . PHE A 1 199 ? -0.745 7.576 14.501 1.00 98.31 199 PHE A O 1
ATOM 1570 N N . GLY A 1 200 ? -2.623 6.376 14.179 1.00 97.94 200 GLY A N 1
ATOM 1571 C CA . GLY A 1 200 ? -3.555 7.315 14.800 1.00 97.94 200 GLY A CA 1
ATOM 1572 C C . GLY A 1 200 ? -4.395 6.642 15.881 1.00 97.94 200 GLY A C 1
ATOM 1573 O O . GLY A 1 200 ? -4.516 5.417 15.933 1.00 97.94 200 GLY A O 1
ATOM 1574 N N . THR A 1 201 ? -4.993 7.441 16.758 1.00 98.06 201 THR A N 1
ATOM 1575 C CA . THR A 1 201 ? -5.897 6.973 17.817 1.00 98.06 201 THR A CA 1
ATOM 1576 C C . THR A 1 201 ? -7.278 7.589 17.643 1.00 98.06 201 THR A C 1
ATOM 1578 O O . THR A 1 201 ? -7.403 8.781 17.372 1.00 98.06 201 THR A O 1
ATOM 1581 N N . LYS A 1 202 ? -8.341 6.809 17.832 1.00 96.88 202 LYS A N 1
ATOM 1582 C CA . LYS A 1 202 ? -9.687 7.365 17.980 1.00 96.88 202 LYS A CA 1
ATOM 1583 C C . LYS A 1 202 ? -9.801 7.954 19.377 1.00 96.88 202 LYS A C 1
ATOM 1585 O O . LYS A 1 202 ? -9.726 7.222 20.367 1.00 96.88 202 LYS A O 1
ATOM 1590 N N . THR A 1 203 ? -9.947 9.272 19.474 1.00 87.38 203 THR A N 1
ATOM 1591 C CA . THR A 1 203 ? -10.032 9.927 20.784 1.00 87.38 203 THR A CA 1
ATOM 1592 C C . THR A 1 203 ? -11.238 9.403 21.561 1.00 87.38 203 THR A C 1
ATOM 1594 O O . THR A 1 203 ? -12.305 9.130 21.008 1.00 87.38 203 THR A O 1
ATOM 1597 N N . ARG A 1 204 ? -11.070 9.219 22.875 1.00 77.62 204 ARG A N 1
ATOM 1598 C CA . ARG A 1 204 ? -12.225 9.001 23.745 1.00 77.62 204 ARG A CA 1
ATOM 1599 C C . ARG A 1 204 ? -12.985 10.321 23.767 1.00 77.62 204 ARG A C 1
ATOM 1601 O O . ARG A 1 204 ? -12.416 11.326 24.190 1.00 77.62 204 ARG A O 1
ATOM 1608 N N . GLY A 1 205 ? -14.229 10.331 23.288 1.00 63.75 205 GLY A N 1
ATOM 1609 C CA . GLY A 1 205 ? -15.105 11.479 23.507 1.00 63.75 205 GLY A CA 1
ATOM 1610 C C . GLY A 1 205 ? -15.081 11.835 24.993 1.00 63.75 205 GLY A C 1
ATOM 1611 O O . GLY A 1 205 ? -14.974 10.934 25.833 1.00 63.75 205 GLY A O 1
ATOM 1612 N N . LYS A 1 206 ? -15.119 13.131 25.333 1.00 47.12 206 LYS A N 1
ATOM 1613 C CA . LYS A 1 206 ? -15.346 13.528 26.727 1.00 47.12 206 LYS A CA 1
ATOM 1614 C C . LYS A 1 206 ? -16.578 12.761 27.197 1.00 47.12 206 LYS A C 1
ATOM 1616 O O . LYS A 1 206 ? -17.615 12.843 26.540 1.00 47.12 206 LYS A O 1
ATOM 1621 N N . ALA A 1 207 ? -16.440 11.975 28.265 1.00 41.44 207 ALA A N 1
ATOM 1622 C CA . ALA A 1 207 ? -17.605 11.411 28.924 1.00 41.44 207 ALA A CA 1
ATOM 1623 C C . ALA A 1 207 ? -18.553 12.586 29.184 1.00 41.44 207 ALA A C 1
ATOM 1625 O O . ALA A 1 207 ? -18.108 13.614 29.696 1.00 41.44 207 ALA A O 1
ATOM 1626 N N . ALA A 1 208 ? -19.795 12.481 28.717 1.00 39.22 208 ALA A N 1
ATOM 1627 C CA . ALA A 1 208 ? -20.818 13.426 29.123 1.00 39.22 208 ALA A CA 1
ATOM 1628 C C . ALA A 1 208 ? -20.925 13.300 30.649 1.00 39.22 208 ALA A C 1
ATOM 1630 O O . ALA A 1 208 ? -21.313 12.239 31.141 1.00 39.22 208 ALA A O 1
ATOM 1631 N N . GLU A 1 209 ? -20.440 14.318 31.362 1.00 34.28 209 GLU A N 1
ATOM 1632 C CA . GLU A 1 209 ? -20.717 14.522 32.789 1.00 34.28 209 GLU A CA 1
ATOM 1633 C C . GLU A 1 209 ? -22.202 14.824 33.002 1.00 34.28 209 GLU A C 1
ATOM 1635 O O . GLU A 1 209 ? -22.795 15.527 32.147 1.00 34.28 209 GLU A O 1
#

Solvent-accessible surface area (backbone atoms only — not comparable to full-atom values): 11850 Å² total; per-residue (Å²): 110,48,74,32,71,47,61,68,58,31,53,53,51,51,50,48,38,60,75,72,62,61,84,87,67,52,66,39,72,38,46,64,62,60,59,95,64,57,73,45,72,30,62,66,46,80,40,73,73,44,63,91,72,46,94,53,45,68,47,23,42,42,37,54,50,45,29,28,23,74,64,12,36,40,38,39,32,37,54,29,77,59,25,70,52,56,54,50,54,51,49,63,58,52,71,76,48,80,77,78,76,86,75,90,60,98,65,74,80,76,81,49,58,41,38,67,64,40,37,48,51,54,45,42,75,44,63,34,36,80,72,50,66,50,78,46,79,47,82,43,71,31,74,38,64,67,54,49,59,58,48,42,69,80,44,87,57,29,62,62,60,68,72,44,55,71,73,56,48,51,51,52,50,55,53,47,59,59,59,50,55,81,38,55,52,96,79,20,34,53,38,51,37,25,31,33,42,37,36,30,24,34,60,63,71,79,74,86,126

Mean predicted aligned error: 5.29 Å

Nearest PDB structures (foldseek):
  5w7k-assembly2_B  TM=7.600E-01  e=3.931E-13  Penicillium oxalicum
  5w7k-assembly1_A  TM=7.074E-01  e=1.257E-13  Penicillium oxalicum
  5jgl-assembly2_B  TM=6.246E-01  e=2.803E-12  Aspergillus fumigatus
  7ebx-assembly1_A  TM=6.747E-01  e=1.425E-10  Bombyx mori
  7ec0-assembly1_A  TM=6.296E-01  e=3.247E-10  Bombyx mori